Protein AF-A0A9D2JQX6-F1 (afdb_monomer)

Structure (mmCIF, N/CA/C/O backbone):
data_AF-A0A9D2JQX6-F1
#
_entry.id   AF-A0A9D2JQX6-F1
#
loop_
_atom_site.group_PDB
_atom_site.id
_atom_site.type_symbol
_atom_site.label_atom_id
_atom_site.label_alt_id
_atom_site.label_comp_id
_atom_site.label_asym_id
_atom_site.label_entity_id
_atom_site.label_seq_id
_atom_site.pdbx_PDB_ins_code
_atom_site.Cartn_x
_atom_site.Cartn_y
_atom_site.Cartn_z
_atom_site.occupancy
_atom_site.B_iso_or_equiv
_atom_site.auth_seq_id
_atom_site.auth_comp_id
_atom_site.auth_asym_id
_atom_site.auth_atom_id
_atom_site.pdbx_PDB_model_num
ATOM 1 N N . MET A 1 1 ? 2.575 3.275 36.734 1.00 55.69 1 MET A N 1
ATOM 2 C CA . MET A 1 1 ? 1.408 3.570 35.869 1.00 55.69 1 MET A CA 1
ATOM 3 C C . MET A 1 1 ? 1.140 2.364 34.992 1.00 55.69 1 MET A C 1
ATOM 5 O O . MET A 1 1 ? 2.024 1.986 34.228 1.00 55.69 1 MET A O 1
ATOM 9 N N . ASN A 1 2 ? -0.038 1.755 35.124 1.00 72.50 2 ASN A N 1
ATOM 10 C CA . ASN A 1 2 ? -0.451 0.644 34.272 1.00 72.50 2 ASN A CA 1
ATOM 11 C C . ASN A 1 2 ? -0.723 1.177 32.866 1.00 72.50 2 ASN A C 1
ATOM 13 O O . ASN A 1 2 ? -1.636 1.972 32.661 1.00 72.50 2 ASN A O 1
ATOM 17 N N . LYS A 1 3 ? 0.114 0.774 31.908 1.00 81.50 3 LYS A N 1
ATOM 18 C CA . LYS A 1 3 ? -0.042 1.143 30.502 1.00 81.50 3 LYS A CA 1
ATOM 19 C C . LYS A 1 3 ? -0.572 -0.042 29.701 1.00 81.50 3 LYS A C 1
ATOM 21 O O . LYS A 1 3 ? -0.187 -1.186 29.944 1.00 81.50 3 LYS A O 1
ATOM 26 N N . ILE A 1 4 ? -1.409 0.251 28.718 1.00 79.25 4 ILE A N 1
ATOM 27 C CA . ILE A 1 4 ? -1.842 -0.657 27.657 1.00 79.25 4 ILE A CA 1
ATOM 28 C C . ILE A 1 4 ? -1.201 -0.100 26.388 1.00 79.25 4 ILE A C 1
ATOM 30 O O . ILE A 1 4 ? -1.528 1.013 25.999 1.00 79.25 4 ILE A O 1
ATOM 34 N N . ASN A 1 5 ? -0.221 -0.792 25.793 1.00 79.31 5 ASN A N 1
ATOM 35 C CA . ASN A 1 5 ? 0.509 -0.362 24.582 1.00 79.31 5 ASN A CA 1
ATOM 36 C C . ASN A 1 5 ? 0.957 1.119 24.561 1.00 79.31 5 ASN A C 1
ATOM 38 O O . ASN A 1 5 ? 0.857 1.801 23.541 1.00 79.31 5 ASN A O 1
ATOM 42 N N . GLY A 1 6 ? 1.455 1.626 25.692 1.00 81.94 6 GLY A N 1
ATOM 43 C CA . GLY A 1 6 ? 1.995 2.987 25.802 1.00 81.94 6 GLY A CA 1
ATOM 44 C C . GLY A 1 6 ? 0.983 4.085 26.151 1.00 81.94 6 GLY A C 1
ATOM 45 O O . GLY A 1 6 ? 1.416 5.213 26.388 1.00 81.94 6 GLY A O 1
ATOM 46 N N . TYR A 1 7 ? -0.308 3.762 26.236 1.00 88.88 7 TYR A N 1
ATOM 47 C CA . TYR A 1 7 ? -1.364 4.630 26.774 1.00 88.88 7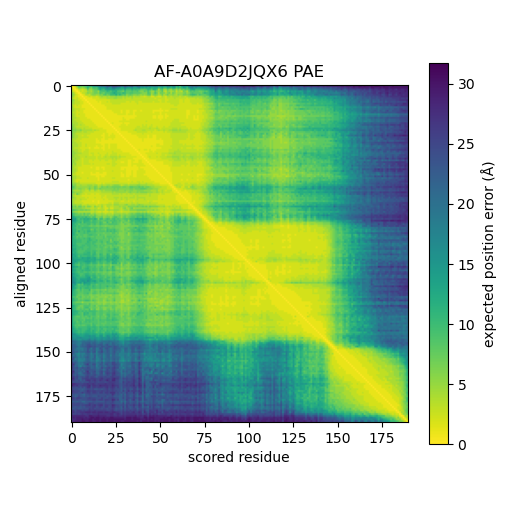 TYR A CA 1
ATOM 48 C C . TYR A 1 7 ? -1.674 4.221 28.213 1.00 88.88 7 TYR A C 1
ATOM 50 O O . TYR A 1 7 ? -1.577 3.034 28.536 1.00 88.88 7 TYR A O 1
ATOM 58 N N . THR A 1 8 ? -2.030 5.163 29.083 1.00 91.12 8 THR A N 1
ATOM 59 C CA . THR A 1 8 ? -2.603 4.811 30.393 1.00 91.12 8 THR A CA 1
ATOM 60 C C . THR A 1 8 ? -4.001 4.213 30.231 1.00 91.12 8 THR A C 1
ATOM 62 O O . THR A 1 8 ? -4.601 4.300 29.159 1.00 91.12 8 THR A O 1
ATOM 65 N N . GLU A 1 9 ? -4.522 3.575 31.277 1.00 89.75 9 GLU A N 1
ATOM 66 C CA . GLU A 1 9 ? -5.886 3.032 31.260 1.00 89.75 9 GLU A CA 1
ATOM 67 C C . GLU A 1 9 ? -6.932 4.147 31.080 1.00 89.75 9 GLU A C 1
ATOM 69 O O . GLU A 1 9 ? -7.900 3.969 30.340 1.00 89.75 9 GLU A O 1
ATOM 74 N N . GLU A 1 10 ? -6.689 5.331 31.648 1.00 90.75 10 GLU A N 1
ATOM 75 C CA . GLU A 1 10 ? -7.534 6.517 31.475 1.00 90.75 10 GLU A CA 1
ATOM 76 C C . GLU A 1 10 ? -7.482 7.044 30.033 1.00 90.75 10 GLU A C 1
ATOM 78 O O . GLU A 1 10 ? -8.526 7.282 29.426 1.00 90.75 10 GLU A O 1
ATOM 83 N N . GLU A 1 11 ? -6.283 7.169 29.444 1.00 92.62 11 GLU A N 1
ATOM 84 C CA . GLU A 1 11 ? -6.131 7.581 28.040 1.00 92.62 11 GLU A CA 1
ATOM 85 C C . GLU A 1 11 ? -6.799 6.572 27.089 1.00 92.62 11 GLU A C 1
ATOM 87 O O . GLU A 1 11 ? -7.458 6.962 26.122 1.00 92.62 11 GLU A O 1
ATOM 92 N N . ALA A 1 12 ? -6.642 5.273 27.361 1.00 93.62 12 ALA A N 1
ATOM 93 C CA . ALA A 1 12 ? -7.252 4.199 26.585 1.00 93.62 12 ALA A CA 1
ATOM 94 C C . ALA A 1 12 ? -8.783 4.274 26.637 1.00 93.62 12 ALA A C 1
ATOM 96 O O . ALA A 1 12 ? -9.439 4.249 25.594 1.00 93.62 12 ALA A O 1
ATOM 97 N N . THR A 1 13 ? -9.341 4.409 27.841 1.00 94.62 13 THR A N 1
ATOM 98 C CA . THR A 1 13 ? -10.788 4.506 28.065 1.00 94.62 13 THR A CA 1
ATOM 99 C C . THR A 1 13 ? -11.359 5.729 27.357 1.00 94.62 13 THR A C 1
ATOM 101 O O . THR A 1 13 ? -12.269 5.587 26.538 1.00 94.62 13 THR A O 1
ATOM 104 N N . GLY A 1 14 ? -10.753 6.903 27.566 1.00 95.25 14 GLY A N 1
ATOM 105 C CA . GLY A 1 14 ? -11.194 8.147 26.938 1.00 95.25 14 GLY A CA 1
ATOM 106 C C . GLY A 1 14 ? -11.147 8.093 25.409 1.00 95.25 14 GLY A C 1
ATOM 107 O O . GLY A 1 14 ? -12.086 8.527 24.743 1.00 95.25 14 GLY A O 1
ATOM 108 N N . LEU A 1 15 ? -10.101 7.497 24.823 1.00 96.19 15 LEU A N 1
ATOM 109 C CA . LEU A 1 15 ? -10.029 7.305 23.372 1.00 96.19 15 LEU A CA 1
ATOM 110 C C . LEU A 1 15 ? -11.146 6.394 22.850 1.00 96.19 15 LEU A C 1
ATOM 112 O O . LEU A 1 15 ? -11.765 6.693 21.826 1.00 96.19 15 LEU A O 1
ATOM 116 N N . ILE A 1 16 ? -11.382 5.262 23.513 1.00 96.38 16 ILE A N 1
ATOM 117 C CA . ILE A 1 16 ? -12.379 4.286 23.070 1.00 96.38 16 ILE A CA 1
ATOM 118 C C . ILE A 1 16 ? -13.794 4.861 23.177 1.00 96.38 16 ILE A C 1
ATOM 120 O O . ILE A 1 16 ? -14.582 4.692 22.244 1.00 96.38 16 ILE A O 1
ATOM 124 N N . GLU A 1 17 ? -14.103 5.592 24.245 1.00 96.50 17 GLU A N 1
ATOM 125 C CA . GLU A 1 17 ? -15.379 6.296 24.404 1.00 96.50 17 GLU A CA 1
ATOM 126 C C . GLU A 1 17 ? -15.572 7.398 23.363 1.00 96.50 17 GLU A C 1
ATOM 128 O O . GLU A 1 17 ? -16.638 7.478 22.742 1.00 96.50 17 GLU A O 1
ATOM 133 N N . TYR A 1 18 ? -14.532 8.1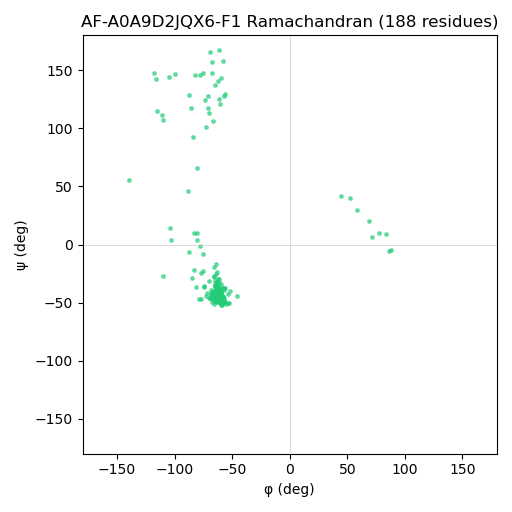94 23.101 1.00 97.12 18 TYR A N 1
ATOM 134 C CA . TYR A 1 18 ? -14.560 9.223 22.064 1.00 97.12 18 TYR A CA 1
ATOM 135 C C . TYR A 1 18 ? -14.850 8.627 20.682 1.00 97.12 18 TYR A C 1
ATOM 137 O O . TYR A 1 18 ? -15.713 9.115 19.944 1.00 97.12 18 TYR A O 1
ATOM 145 N N . ILE A 1 19 ? -14.163 7.534 20.333 1.00 96.94 19 ILE A N 1
ATOM 146 C CA . ILE A 1 19 ? -14.359 6.852 19.051 1.00 96.94 19 ILE A CA 1
ATOM 147 C C . ILE A 1 19 ? -15.751 6.227 18.969 1.00 96.94 19 ILE A C 1
ATOM 149 O O . ILE A 1 19 ? -16.404 6.358 17.934 1.00 96.94 19 ILE A O 1
ATOM 153 N N . TYR A 1 20 ? -16.205 5.556 20.029 1.00 96.88 20 TYR A N 1
ATOM 154 C CA . TYR A 1 20 ? -17.522 4.926 20.072 1.00 96.88 20 TYR A CA 1
ATOM 155 C C . TYR A 1 20 ? -18.638 5.953 19.859 1.00 96.88 20 TYR A C 1
ATOM 157 O O . TYR A 1 20 ? -19.446 5.815 18.939 1.00 96.88 20 TYR A O 1
ATOM 165 N N . SER A 1 21 ? -18.611 7.036 20.635 1.00 96.00 21 SER A N 1
ATOM 166 C CA . SER A 1 21 ? -19.589 8.124 20.555 1.00 96.00 21 SER A CA 1
ATOM 167 C C . SER A 1 21 ? -19.561 8.799 19.184 1.00 96.00 21 SER A C 1
ATOM 169 O O . SER A 1 21 ? -20.599 9.027 18.565 1.00 96.00 21 SER A O 1
ATOM 171 N N . GLY A 1 22 ? -18.362 9.062 18.659 1.00 96.38 22 GLY A N 1
ATOM 172 C CA . GLY A 1 22 ? -18.179 9.651 17.339 1.00 96.38 22 GLY A CA 1
ATO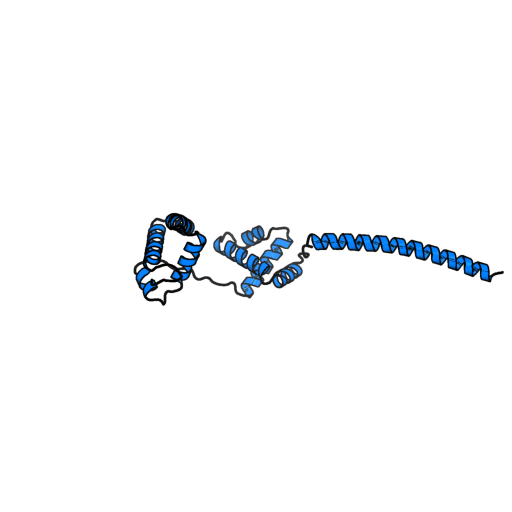M 173 C C . GLY A 1 22 ? -18.699 8.773 16.201 1.00 96.38 22 GLY A C 1
ATOM 174 O O . GLY A 1 22 ? -19.342 9.284 15.284 1.00 96.38 22 GLY A O 1
ATOM 175 N N . LYS A 1 23 ? -18.458 7.458 16.265 1.00 94.88 23 LYS A N 1
ATOM 176 C CA . LYS A 1 23 ? -18.954 6.488 15.278 1.00 94.88 23 LYS A CA 1
ATOM 177 C C . LYS A 1 23 ? -20.483 6.415 15.307 1.00 94.88 23 LYS A C 1
ATOM 179 O O . LYS A 1 23 ? -21.096 6.449 14.243 1.00 94.88 23 LYS A O 1
ATOM 184 N N . ASN A 1 24 ? -21.088 6.401 16.496 1.00 94.38 24 ASN A N 1
ATOM 185 C CA . ASN A 1 24 ? -22.547 6.422 16.659 1.00 94.38 24 ASN A CA 1
ATOM 186 C C . ASN A 1 24 ? -23.176 7.737 16.167 1.00 94.38 24 ASN A C 1
ATOM 188 O O . ASN A 1 24 ? -24.306 7.737 15.693 1.00 94.38 24 ASN A O 1
ATOM 192 N N . ALA A 1 25 ? -22.422 8.840 16.193 1.00 95.88 25 ALA A N 1
ATOM 193 C CA . ALA A 1 25 ? -22.805 10.119 15.592 1.00 95.88 25 ALA A CA 1
ATOM 194 C C . ALA A 1 25 ? -22.519 10.213 14.073 1.00 95.88 25 ALA A C 1
ATOM 196 O O . ALA A 1 25 ? -22.577 11.302 13.503 1.00 95.88 25 ALA A O 1
ATOM 197 N N . GLY A 1 26 ? -22.153 9.111 13.408 1.00 94.25 26 GLY A N 1
ATOM 198 C CA . GLY A 1 26 ? -21.907 9.065 11.961 1.00 94.25 26 GLY A CA 1
ATOM 199 C C . GLY A 1 26 ? -20.561 9.643 11.503 1.00 94.25 26 GLY A C 1
ATOM 200 O O . GLY A 1 26 ? -20.334 9.808 10.303 1.00 94.25 26 GLY A O 1
ATOM 201 N N . LYS A 1 27 ? -19.637 9.952 12.422 1.00 95.94 27 LYS A N 1
ATOM 202 C CA . LYS A 1 27 ? -18.312 10.486 12.071 1.00 95.94 27 LYS A CA 1
ATOM 203 C C . LYS A 1 27 ? -17.384 9.377 11.574 1.00 95.94 27 LYS A C 1
ATOM 205 O O . LYS A 1 27 ? -17.396 8.247 12.062 1.00 95.94 27 LYS A O 1
ATOM 210 N N . THR A 1 28 ? -16.507 9.713 10.628 1.00 94.25 28 THR A N 1
ATOM 211 C CA . THR A 1 28 ? -15.514 8.758 10.113 1.00 94.25 28 THR A CA 1
ATOM 212 C C . THR A 1 28 ? -14.368 8.547 11.106 1.00 94.25 28 THR A C 1
ATOM 214 O O . THR A 1 28 ? -13.926 9.482 11.772 1.00 94.25 28 THR A O 1
ATOM 217 N N . LEU A 1 29 ? -13.796 7.339 11.143 1.00 94.69 29 LEU A N 1
ATOM 218 C CA . LEU A 1 29 ? -12.613 7.049 11.968 1.00 94.69 29 LEU A CA 1
ATOM 219 C C . LEU A 1 29 ? -11.429 7.972 11.643 1.00 94.69 29 LEU A C 1
ATOM 221 O O . LEU A 1 29 ? -10.716 8.402 12.541 1.00 94.69 29 LEU A O 1
ATOM 225 N N . SER A 1 30 ? -11.230 8.314 10.364 1.00 95.12 30 SER A N 1
ATOM 226 C CA . SER A 1 30 ? -10.167 9.240 9.946 1.00 95.12 30 SER A CA 1
ATOM 227 C C . SER A 1 30 ? -10.319 10.615 10.596 1.00 95.12 30 SER A C 1
ATOM 229 O O . SER A 1 30 ? -9.322 11.175 11.049 1.00 95.12 30 SER A O 1
ATOM 231 N N . TYR A 1 31 ? -11.549 11.135 10.655 1.00 96.75 31 TYR A N 1
ATOM 232 C CA . TYR A 1 31 ? -11.854 12.383 11.348 1.00 96.75 31 TYR A CA 1
ATOM 233 C C . TYR A 1 31 ? -11.586 12.247 12.851 1.00 96.75 31 TYR A C 1
ATOM 235 O O . TYR A 1 31 ? -10.831 13.039 13.401 1.00 96.75 31 TYR A O 1
ATOM 243 N N . LEU A 1 32 ? -12.105 11.190 13.486 1.00 97.62 32 LEU A N 1
ATOM 244 C CA . LEU A 1 32 ? -11.978 10.976 14.933 1.00 97.62 32 LEU A CA 1
ATOM 245 C C . LEU A 1 32 ? -10.522 10.820 15.390 1.00 97.62 32 LEU A C 1
ATOM 247 O O . LEU A 1 32 ? -10.128 11.391 16.401 1.00 97.62 32 LEU A O 1
ATOM 251 N N . PHE A 1 33 ? -9.691 10.096 14.635 1.00 97.62 33 PHE A N 1
ATOM 252 C CA . PHE A 1 33 ? -8.263 9.972 14.950 1.00 97.62 33 PHE A CA 1
ATOM 253 C C . PHE A 1 33 ? -7.521 11.304 14.847 1.00 97.62 33 PHE A C 1
ATOM 255 O O . PHE A 1 33 ? -6.523 11.512 15.532 1.00 97.62 33 PHE A O 1
ATOM 262 N N . GLU A 1 34 ? -7.960 12.178 13.946 1.00 97.44 34 GLU A N 1
ATOM 263 C CA . GLU A 1 34 ? -7.339 13.478 13.750 1.00 97.44 34 GLU A CA 1
ATOM 264 C C . GLU A 1 34 ? -7.725 14.463 14.845 1.00 97.44 34 GLU A C 1
ATOM 266 O O . GLU A 1 34 ? -6.844 15.118 15.396 1.00 97.44 34 GLU A O 1
ATOM 271 N N . THR A 1 35 ? -9.014 14.554 15.171 1.00 97.44 35 THR A N 1
ATOM 272 C CA . THR A 1 35 ? -9.514 15.458 16.209 1.00 97.44 35 THR A CA 1
ATOM 273 C C . THR A 1 35 ? -9.013 15.049 17.587 1.00 97.44 35 THR A C 1
ATOM 275 O O . THR A 1 35 ? -8.412 15.876 18.266 1.00 97.44 35 THR A O 1
ATOM 278 N N . TYR A 1 36 ? -9.104 13.762 17.933 1.00 97.19 36 TYR A N 1
ATOM 279 C CA . TYR A 1 36 ? -8.536 13.248 19.181 1.00 97.19 36 TYR A CA 1
ATOM 280 C C . TYR A 1 36 ? -7.021 13.476 19.248 1.00 97.19 36 TYR A C 1
ATOM 282 O O . TYR A 1 36 ? -6.476 13.873 20.274 1.00 97.19 36 TYR A O 1
ATOM 290 N N . GLY A 1 37 ? -6.314 13.251 18.134 1.00 95.94 37 GLY A N 1
ATOM 291 C CA . GLY A 1 37 ? -4.879 13.507 18.059 1.00 95.94 37 GLY A CA 1
ATOM 292 C C . GLY A 1 37 ? -4.524 14.964 18.361 1.00 95.94 37 GLY A C 1
ATOM 293 O O . GLY A 1 37 ? -3.617 15.221 19.149 1.00 95.94 37 GLY A O 1
ATOM 294 N N . LYS A 1 38 ? -5.267 15.917 17.787 1.00 96.25 38 LYS A N 1
ATOM 295 C CA . LYS A 1 38 ? -5.073 17.353 18.036 1.00 96.25 38 LYS A CA 1
ATOM 296 C C . LYS A 1 38 ? -5.345 17.724 19.496 1.00 96.25 38 LYS A C 1
ATOM 298 O O . LYS A 1 38 ? -4.524 18.413 20.088 1.00 96.25 38 LYS A O 1
ATOM 303 N N . GLU A 1 39 ? -6.439 17.236 20.076 1.00 96.00 39 GLU A N 1
ATOM 304 C CA . GLU A 1 39 ? -6.829 17.529 21.467 1.00 96.00 39 GLU A CA 1
ATOM 305 C C . GLU A 1 39 ? -5.824 16.973 22.490 1.00 96.00 39 GLU A C 1
ATOM 307 O O . GLU A 1 39 ? -5.528 17.622 23.490 1.00 96.00 39 GLU A O 1
ATOM 312 N N . HIS A 1 40 ? -5.240 15.804 22.215 1.00 92.94 40 HIS A N 1
ATOM 313 C CA . HIS A 1 40 ? -4.337 15.110 23.138 1.00 92.94 40 HIS A CA 1
ATOM 314 C C . HIS A 1 40 ? -2.846 15.225 22.771 1.00 92.94 40 HIS A C 1
ATOM 316 O O . HIS A 1 40 ? -2.029 14.467 23.295 1.00 92.94 40 HIS A O 1
ATOM 322 N N . ASN A 1 41 ? -2.465 16.143 21.872 1.00 93.56 41 ASN A N 1
ATOM 323 C CA . ASN A 1 41 ? -1.083 16.315 21.393 1.00 93.56 41 ASN A CA 1
ATOM 324 C C . ASN A 1 41 ? -0.440 15.010 20.868 1.00 93.56 41 ASN A C 1
ATOM 326 O O . ASN A 1 41 ? 0.739 14.721 21.089 1.00 93.56 41 ASN A O 1
ATOM 330 N N . ARG A 1 42 ? -1.219 14.193 20.150 1.00 92.69 42 ARG A N 1
ATOM 331 C CA . ARG A 1 42 ? -0.786 12.937 19.520 1.00 92.69 42 ARG A CA 1
ATOM 332 C C . ARG A 1 42 ? -0.903 13.035 18.000 1.00 92.69 42 ARG A C 1
ATOM 334 O O . ARG A 1 42 ? -1.871 13.545 17.445 1.00 92.69 42 ARG A O 1
ATOM 341 N N . ALA A 1 43 ? 0.046 12.440 17.282 1.00 95.38 43 ALA A N 1
ATOM 342 C CA . ALA A 1 43 ? -0.078 12.311 15.832 1.00 95.38 43 ALA A CA 1
ATOM 343 C C . ALA A 1 43 ? -1.266 11.401 15.456 1.00 95.38 43 ALA A C 1
ATOM 345 O O . ALA A 1 43 ? -1.395 10.300 15.995 1.00 95.38 43 ALA A O 1
ATOM 346 N N . LYS A 1 44 ? -2.061 11.793 14.448 1.00 95.88 44 LYS A N 1
ATOM 347 C CA . LYS A 1 44 ? -3.189 11.007 13.893 1.00 95.88 44 LYS A CA 1
ATOM 348 C C . LYS A 1 44 ? -2.836 9.536 13.646 1.00 95.88 44 LYS A C 1
ATOM 350 O O . LYS A 1 44 ? -3.601 8.630 13.970 1.00 95.88 44 LYS A O 1
ATOM 355 N N . GLY A 1 45 ? -1.657 9.290 13.069 1.00 93.75 45 GLY A N 1
ATOM 356 C CA . GLY A 1 45 ? -1.166 7.938 12.797 1.00 93.75 45 GLY A CA 1
ATOM 357 C C . GLY A 1 45 ? -0.907 7.120 14.065 1.00 93.75 45 GLY A C 1
ATOM 358 O O . GLY A 1 45 ? -1.166 5.920 14.064 1.00 93.75 45 GLY A O 1
ATOM 359 N N . SER A 1 46 ? -0.456 7.768 15.142 1.00 94.38 46 SER A N 1
ATOM 360 C CA . SER A 1 46 ? -0.226 7.133 16.443 1.00 94.38 46 SER A CA 1
ATOM 361 C C . SER A 1 46 ? -1.545 6.692 17.076 1.00 94.38 46 SER A C 1
ATOM 363 O O . SER A 1 46 ? -1.699 5.515 17.388 1.00 94.38 46 SER A O 1
ATOM 365 N N . VAL A 1 47 ? -2.540 7.590 17.126 1.00 96.19 47 VAL A N 1
ATOM 366 C CA . VAL A 1 47 ? -3.892 7.291 17.637 1.00 96.19 47 VAL A CA 1
ATOM 367 C C . VAL A 1 47 ? -4.527 6.135 16.863 1.00 96.19 47 VAL A C 1
ATOM 369 O O . VAL A 1 47 ? -5.006 5.170 17.454 1.00 96.19 47 VAL A O 1
ATOM 372 N N . ARG A 1 48 ? -4.462 6.184 15.526 1.00 95.12 48 ARG A N 1
ATOM 373 C CA . ARG A 1 48 ? -4.954 5.110 14.653 1.00 95.12 48 ARG A CA 1
ATOM 374 C C . ARG A 1 48 ? -4.279 3.772 14.959 1.00 95.12 48 ARG A C 1
ATOM 376 O O . ARG A 1 48 ? -4.952 2.750 15.058 1.00 95.12 48 ARG A O 1
ATOM 383 N N . ASN A 1 49 ? -2.947 3.758 15.025 1.00 93.69 49 ASN A N 1
ATOM 384 C CA . ASN A 1 49 ? -2.185 2.530 15.247 1.00 93.69 49 ASN A CA 1
ATOM 385 C C . ASN A 1 49 ? -2.495 1.939 16.623 1.00 93.69 49 ASN A C 1
ATOM 387 O O . ASN A 1 49 ? -2.705 0.732 16.724 1.00 93.69 49 ASN A O 1
ATOM 391 N N . TYR A 1 50 ? -2.578 2.794 17.643 1.00 95.06 50 TYR A N 1
ATOM 392 C CA . TYR A 1 50 ? -2.975 2.401 18.982 1.00 95.06 50 TYR A CA 1
ATOM 393 C C . TYR A 1 50 ? -4.375 1.786 18.993 1.00 95.06 50 TYR A C 1
ATOM 395 O O . TYR A 1 50 ? -4.527 0.662 19.454 1.00 95.06 50 TYR A O 1
ATOM 403 N N . TYR A 1 51 ? -5.371 2.464 18.412 1.00 95.19 51 TYR A N 1
ATOM 404 C CA . TYR A 1 51 ? -6.749 1.976 18.345 1.00 95.19 51 TYR A CA 1
ATOM 405 C C . TYR A 1 51 ? -6.833 0.561 17.761 1.00 95.19 51 TYR A C 1
ATOM 407 O O . TYR A 1 51 ? -7.408 -0.336 18.371 1.00 95.19 51 TYR A O 1
ATOM 415 N N . TYR A 1 52 ? -6.202 0.313 16.610 1.00 93.38 52 TYR A N 1
ATOM 416 C CA . TYR A 1 52 ? -6.238 -1.022 16.010 1.00 93.38 52 TYR A CA 1
ATOM 417 C C . TYR A 1 52 ? -5.423 -2.062 16.786 1.00 93.38 52 TYR A C 1
ATOM 419 O O . TYR A 1 52 ? -5.797 -3.231 16.780 1.00 93.38 52 TYR A O 1
ATOM 427 N N . ALA A 1 53 ? -4.324 -1.677 17.442 1.00 91.06 53 ALA A N 1
ATOM 428 C CA . ALA A 1 53 ? -3.574 -2.582 18.314 1.00 91.06 53 ALA A CA 1
ATOM 429 C C . ALA A 1 53 ? -4.383 -2.953 19.566 1.00 91.06 53 ALA A C 1
ATOM 431 O O . ALA A 1 53 ? -4.446 -4.125 19.928 1.00 91.06 53 ALA A O 1
ATOM 432 N N . PHE A 1 54 ? -5.063 -1.973 20.164 1.00 93.06 54 PHE A N 1
ATOM 433 C CA . PHE A 1 54 ? -5.978 -2.154 21.285 1.00 93.06 54 PHE A CA 1
ATOM 434 C C . PHE A 1 54 ? -7.104 -3.124 20.919 1.00 93.06 54 PHE A C 1
ATOM 436 O O . PHE A 1 54 ? -7.373 -4.073 21.648 1.00 93.06 54 PHE A O 1
ATOM 443 N N . LEU A 1 55 ? -7.702 -2.967 19.732 1.00 92.50 55 LEU A N 1
ATOM 444 C CA . LEU A 1 55 ? -8.768 -3.866 19.294 1.00 92.50 55 LEU A CA 1
ATOM 445 C C . LEU A 1 55 ? -8.319 -5.318 19.053 1.00 92.50 55 LEU A C 1
ATOM 447 O O . LEU A 1 55 ? -9.165 -6.206 19.051 1.00 92.50 55 LEU A O 1
ATOM 451 N N . LYS A 1 56 ? -7.019 -5.574 18.864 1.00 89.12 56 LYS A N 1
ATOM 452 C CA . LYS A 1 56 ? -6.475 -6.931 18.697 1.00 89.12 56 LYS A CA 1
ATOM 453 C C . LYS A 1 56 ? -6.218 -7.648 20.023 1.00 89.12 56 LYS A C 1
ATOM 455 O O . LYS A 1 56 ? -6.184 -8.870 20.038 1.00 89.12 56 LYS A O 1
ATOM 460 N N . GLN A 1 57 ? -6.062 -6.923 21.129 1.00 87.81 57 GLN A N 1
ATOM 461 C CA . GLN A 1 57 ? -5.744 -7.490 22.447 1.00 87.81 57 GLN A CA 1
ATOM 462 C C . GLN A 1 57 ? -7.004 -7.870 23.238 1.00 87.81 57 GLN A C 1
ATOM 464 O O . GLN A 1 57 ? -7.128 -7.563 24.417 1.00 87.81 57 GLN A O 1
ATOM 469 N N . ARG A 1 58 ? -7.956 -8.547 22.588 1.00 83.62 58 ARG A N 1
ATOM 470 C CA . ARG A 1 58 ? -9.230 -8.964 23.205 1.00 83.62 58 ARG A CA 1
ATOM 471 C C . ARG A 1 58 ? -9.077 -9.959 24.352 1.00 83.62 58 ARG A C 1
ATOM 473 O O . ARG A 1 58 ? -10.020 -10.147 25.109 1.00 83.62 58 ARG A O 1
ATOM 480 N N . GLU A 1 59 ? -7.919 -10.594 24.465 1.00 84.62 59 GLU A N 1
ATOM 481 C CA . GLU A 1 59 ? -7.612 -11.547 25.530 1.00 84.62 59 GLU A CA 1
ATOM 482 C C . GLU A 1 59 ? -7.285 -10.852 26.863 1.00 84.62 59 GLU A C 1
ATOM 484 O O . GLU A 1 59 ? -7.525 -11.444 27.912 1.00 84.62 59 GLU A O 1
ATOM 489 N N . ASP A 1 60 ? -6.826 -9.591 26.840 1.00 88.50 60 ASP A N 1
ATOM 490 C CA . ASP A 1 60 ? -6.514 -8.806 28.044 1.00 88.50 60 ASP A CA 1
ATOM 491 C C . ASP A 1 60 ? -7.804 -8.348 28.744 1.00 88.50 60 ASP A C 1
ATOM 493 O O . ASP A 1 60 ? -8.649 -7.668 28.154 1.00 88.50 60 ASP A O 1
ATOM 497 N N . ASP A 1 61 ? -7.954 -8.684 30.026 1.00 90.06 61 ASP A N 1
ATOM 498 C CA . ASP A 1 61 ? -9.160 -8.370 30.797 1.00 90.06 61 ASP A CA 1
ATOM 499 C C . ASP A 1 61 ? -9.417 -6.864 30.934 1.00 90.06 61 ASP A C 1
ATOM 501 O O . ASP A 1 61 ? -10.573 -6.440 30.972 1.00 90.06 61 ASP A O 1
ATOM 505 N N . ARG A 1 62 ? -8.372 -6.026 30.940 1.00 89.75 62 ARG A N 1
ATOM 506 C CA . ARG A 1 62 ? -8.534 -4.560 30.949 1.00 89.75 62 ARG A CA 1
ATOM 507 C C . ARG A 1 62 ? -9.170 -4.082 29.651 1.00 89.75 62 ARG A C 1
ATOM 509 O O . ARG A 1 62 ? -10.075 -3.253 29.663 1.00 89.75 62 ARG A O 1
ATOM 516 N N . VAL A 1 63 ? -8.718 -4.641 28.530 1.00 90.12 63 VAL A N 1
ATOM 517 C CA . VAL A 1 63 ? -9.254 -4.336 27.201 1.00 90.12 63 VAL A CA 1
ATOM 518 C C . VAL A 1 63 ? -10.711 -4.792 27.108 1.00 90.12 63 VAL A C 1
ATOM 520 O O . VAL A 1 63 ? -11.546 -4.017 26.645 1.00 90.12 63 VAL A O 1
ATOM 523 N N . LYS A 1 64 ? -11.042 -5.994 27.608 1.00 91.75 64 LYS A N 1
ATOM 524 C CA . LYS A 1 64 ? -12.432 -6.485 27.678 1.00 91.75 64 LYS A CA 1
ATOM 525 C C . LYS A 1 64 ? -13.335 -5.527 28.453 1.00 91.75 64 LYS A C 1
ATOM 527 O O . LYS A 1 64 ? -14.367 -5.141 2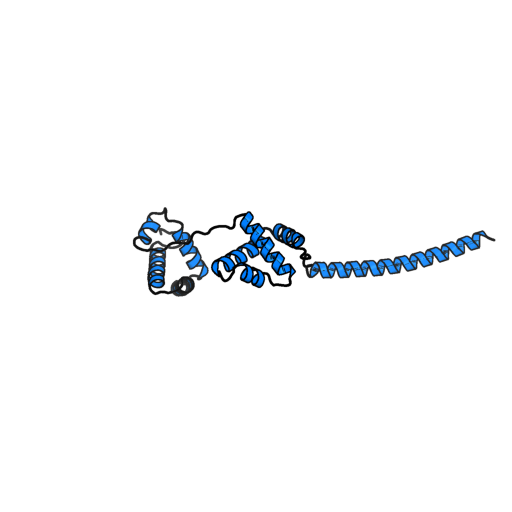7.916 1.00 91.75 64 LYS A O 1
ATOM 532 N N . ARG A 1 65 ? -12.921 -5.091 29.651 1.00 92.50 65 ARG A N 1
ATOM 533 C CA . ARG A 1 65 ? -13.688 -4.132 30.470 1.00 92.50 65 ARG A CA 1
ATOM 534 C C . ARG A 1 65 ? -13.930 -2.810 29.745 1.00 92.50 65 ARG A C 1
ATOM 536 O O . ARG A 1 65 ? -15.051 -2.325 29.699 1.00 92.50 65 ARG A O 1
ATOM 543 N N . ILE A 1 66 ? -12.901 -2.237 29.119 1.00 92.38 66 ILE A N 1
ATOM 544 C CA . ILE A 1 66 ? -13.036 -0.961 28.392 1.00 92.38 66 ILE A CA 1
ATOM 545 C C . ILE A 1 66 ? -13.991 -1.088 27.192 1.00 92.38 66 ILE A C 1
ATOM 547 O O . ILE A 1 66 ? -14.686 -0.130 26.842 1.00 92.38 66 ILE A O 1
ATOM 551 N N . LEU A 1 67 ? -14.033 -2.253 26.547 1.00 93.00 67 LEU A N 1
ATOM 552 C CA . LEU A 1 67 ? -14.886 -2.521 25.385 1.00 93.00 67 LEU A CA 1
ATOM 553 C C . LEU A 1 67 ? -16.283 -3.020 25.742 1.00 93.00 67 LEU A C 1
ATOM 555 O O . LEU A 1 67 ? -17.112 -3.161 24.844 1.00 93.00 67 LEU A O 1
ATOM 559 N N . GLU A 1 68 ? -16.550 -3.293 27.014 1.00 92.44 68 GLU A N 1
ATOM 560 C CA . GLU A 1 68 ? -17.844 -3.778 27.467 1.00 92.44 68 GLU A CA 1
ATOM 561 C C . GLU A 1 68 ? -18.956 -2.805 27.042 1.00 92.44 68 GLU A C 1
ATOM 563 O O . GLU A 1 68 ? -18.838 -1.582 27.181 1.00 92.44 68 GLU A O 1
ATOM 568 N N . GLY A 1 69 ? -20.004 -3.351 26.418 1.00 89.88 69 GLY A N 1
ATOM 569 C CA . GLY A 1 69 ? -21.115 -2.577 25.856 1.00 89.88 69 GLY A CA 1
ATOM 570 C C . GLY A 1 69 ? -20.794 -1.760 24.593 1.00 89.88 69 GLY A C 1
ATOM 571 O O . GLY A 1 69 ? -21.650 -0.999 24.146 1.00 89.88 69 GLY A O 1
ATOM 572 N N . LYS A 1 70 ? -19.596 -1.890 23.999 1.00 91.25 70 LYS A N 1
ATOM 573 C CA . LYS A 1 70 ? -19.175 -1.130 22.806 1.00 91.25 70 LYS A CA 1
ATOM 574 C C . LYS A 1 70 ? -18.945 -2.053 21.607 1.00 91.25 70 LYS A C 1
ATOM 576 O O . LYS A 1 70 ? -17.981 -2.817 21.572 1.00 91.25 70 LYS A O 1
ATOM 581 N N . ASP A 1 71 ? -19.761 -1.911 20.562 1.00 87.94 71 ASP A N 1
ATOM 582 C CA . ASP A 1 71 ? -19.600 -2.661 19.303 1.00 87.94 71 ASP A CA 1
ATOM 583 C C . ASP A 1 71 ? -18.528 -2.039 18.377 1.00 87.94 71 ASP A C 1
ATOM 585 O O . ASP A 1 71 ? -18.771 -1.459 17.306 1.00 87.94 71 ASP A O 1
ATOM 589 N N . LEU A 1 72 ? -17.283 -2.085 18.851 1.00 90.06 72 LEU A N 1
ATOM 590 C CA . LEU A 1 72 ? -16.107 -1.631 18.118 1.00 90.06 72 LEU A CA 1
ATOM 591 C C . LEU A 1 72 ? -15.255 -2.823 17.732 1.00 90.06 72 LEU A C 1
ATOM 593 O O . LEU A 1 72 ? -14.544 -3.347 18.575 1.00 90.06 72 LEU A O 1
ATOM 597 N N . THR A 1 73 ? -15.234 -3.202 16.460 1.00 84.56 73 THR A N 1
ATOM 598 C CA . THR A 1 73 ? -14.398 -4.294 15.948 1.00 84.56 73 THR A CA 1
ATOM 599 C C . THR A 1 73 ? -13.401 -3.787 14.911 1.00 84.56 73 THR A C 1
ATOM 601 O O . THR A 1 73 ? -13.650 -2.824 14.181 1.00 84.56 73 THR A O 1
ATOM 604 N N . ALA A 1 74 ? -12.228 -4.419 14.866 1.00 83.12 74 ALA A N 1
ATOM 605 C CA . ALA A 1 74 ? -11.304 -4.244 13.758 1.00 83.12 74 ALA A CA 1
ATOM 606 C C . ALA A 1 74 ? -11.685 -5.272 12.693 1.00 83.12 74 ALA A C 1
ATOM 608 O O . ALA A 1 74 ? -11.814 -6.451 13.007 1.00 83.12 74 ALA A O 1
ATOM 609 N N . GLY A 1 75 ? -11.870 -4.832 11.448 1.00 77.25 75 GLY A N 1
ATOM 610 C CA . GLY A 1 75 ? -12.118 -5.764 10.351 1.00 77.25 75 GLY A CA 1
ATOM 611 C C . GLY A 1 75 ? -10.956 -6.744 10.193 1.00 77.25 75 GLY A C 1
ATOM 612 O O . GLY A 1 75 ? -9.791 -6.366 10.364 1.00 77.25 75 GLY A O 1
ATOM 613 N N . GLU A 1 76 ? -11.266 -7.992 9.848 1.00 79.44 76 GLU A N 1
ATOM 614 C CA . GLU A 1 76 ? -10.244 -8.995 9.570 1.00 79.44 76 GLU A CA 1
ATOM 615 C C . GLU A 1 76 ? -9.377 -8.567 8.383 1.00 79.44 76 GLU A C 1
ATOM 617 O O . GLU A 1 76 ? -9.854 -8.263 7.284 1.00 79.44 76 GLU A O 1
ATOM 622 N N . ILE A 1 77 ? -8.064 -8.538 8.605 1.00 79.25 77 ILE A N 1
ATOM 623 C CA . ILE A 1 77 ? -7.104 -8.277 7.539 1.00 79.25 77 ILE A CA 1
ATOM 624 C C . ILE A 1 77 ? -6.839 -9.606 6.839 1.00 79.25 77 ILE A C 1
ATOM 626 O O . ILE A 1 77 ? -5.938 -10.344 7.227 1.00 79.25 77 ILE A O 1
ATOM 630 N N . ARG A 1 78 ? -7.598 -9.893 5.780 1.00 87.88 78 ARG A N 1
ATOM 631 C CA . ARG A 1 78 ? -7.294 -11.020 4.893 1.00 87.88 78 ARG A CA 1
ATOM 632 C C . ARG A 1 78 ? -6.038 -10.696 4.066 1.00 87.88 78 ARG A C 1
ATOM 634 O O . ARG A 1 78 ? -6.057 -9.716 3.307 1.00 87.88 78 ARG A O 1
ATOM 641 N N . PRO A 1 79 ? -4.935 -11.451 4.190 1.00 89.62 79 PRO A N 1
ATOM 642 C CA . PRO A 1 79 ? -3.800 -11.300 3.288 1.00 89.62 79 PRO A CA 1
ATOM 643 C C . PRO A 1 79 ? -4.184 -11.755 1.873 1.00 89.62 79 PRO A C 1
ATOM 645 O O . PRO A 1 79 ? -5.123 -12.524 1.700 1.00 89.62 79 PRO A O 1
ATOM 648 N N . PHE A 1 80 ? -3.465 -11.261 0.863 1.00 93.12 80 PHE A N 1
ATOM 649 C CA . PHE A 1 80 ? -3.515 -11.884 -0.462 1.00 93.12 80 PHE A CA 1
ATOM 650 C C . PHE A 1 80 ? -2.786 -13.220 -0.382 1.00 93.12 80 PHE A C 1
ATOM 652 O O . PHE A 1 80 ? -1.626 -13.233 0.045 1.00 93.12 80 PHE A O 1
ATOM 659 N N . THR A 1 81 ? -3.448 -14.282 -0.825 1.00 95.50 81 THR A N 1
ATOM 660 C CA . THR A 1 81 ? -2.826 -15.577 -1.131 1.00 95.50 81 THR A CA 1
ATOM 661 C C . THR A 1 81 ? -1.800 -15.428 -2.257 1.00 95.50 81 THR A C 1
ATOM 663 O O . THR A 1 81 ? -1.716 -14.375 -2.907 1.00 95.50 81 THR A O 1
ATOM 666 N N . GLU A 1 82 ? -0.977 -16.451 -2.477 1.00 94.12 82 GLU A N 1
ATOM 667 C CA . GLU A 1 82 ? -0.000 -16.423 -3.567 1.00 94.12 82 GLU A CA 1
ATOM 668 C C . GLU A 1 82 ? -0.705 -16.401 -4.925 1.00 94.12 82 GLU A C 1
ATOM 670 O O . GLU A 1 82 ? -0.366 -15.577 -5.773 1.00 94.12 82 GLU A O 1
ATOM 675 N N . GLU A 1 83 ? -1.783 -17.164 -5.065 1.00 94.69 83 GLU A N 1
ATOM 676 C CA . GLU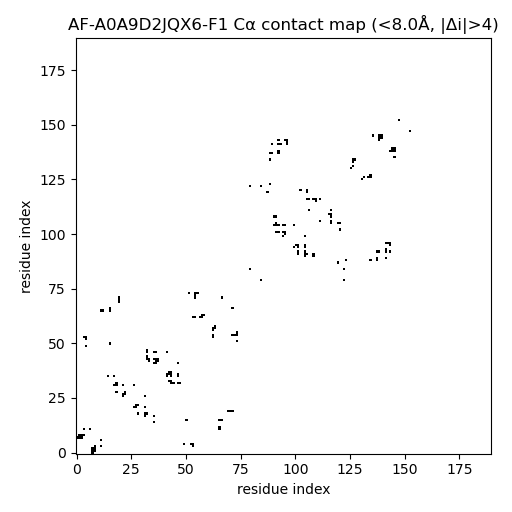 A 1 83 ? -2.609 -17.240 -6.266 1.00 94.69 83 GLU A CA 1
ATOM 677 C C . GLU A 1 83 ? -3.281 -15.890 -6.560 1.00 94.69 83 GLU A C 1
ATOM 679 O O . GLU A 1 83 ? -3.162 -15.357 -7.665 1.00 94.69 83 GLU A O 1
ATOM 684 N N . GLU A 1 84 ? -3.909 -15.263 -5.554 1.00 95.06 84 GLU A N 1
ATOM 685 C CA . GLU A 1 84 ? -4.491 -13.919 -5.701 1.00 95.06 84 GLU A CA 1
ATOM 686 C C . GLU A 1 84 ? -3.410 -12.876 -6.041 1.00 95.06 84 GLU A C 1
ATOM 688 O O . GLU A 1 84 ? -3.675 -11.892 -6.736 1.00 95.06 84 GLU A O 1
ATOM 693 N N . THR A 1 85 ? -2.184 -13.063 -5.540 1.00 95.75 85 THR A N 1
ATOM 694 C CA . THR A 1 85 ? -1.056 -12.168 -5.822 1.00 95.75 85 THR A CA 1
ATOM 695 C C . THR A 1 85 ? -0.608 -12.278 -7.276 1.00 95.75 85 THR A C 1
ATOM 697 O O . THR A 1 85 ? -0.396 -11.250 -7.927 1.00 95.75 85 THR A O 1
ATOM 700 N N . GLU A 1 86 ? -0.462 -13.499 -7.786 1.00 93.94 86 GLU A N 1
ATOM 701 C CA . GLU A 1 86 ? -0.078 -13.770 -9.173 1.00 93.94 86 GLU A CA 1
ATOM 702 C C . GLU A 1 86 ? -1.148 -13.298 -10.145 1.00 93.94 86 GLU A C 1
ATOM 704 O O . GLU A 1 86 ? -0.844 -12.589 -11.108 1.00 93.94 86 GLU A O 1
ATOM 709 N N . GLU A 1 87 ? -2.414 -13.592 -9.853 1.00 94.50 87 GLU A N 1
ATOM 710 C CA . GLU A 1 87 ? -3.527 -13.141 -10.674 1.00 94.50 87 GLU A CA 1
ATOM 711 C C . GLU A 1 87 ? -3.607 -11.609 -10.716 1.00 94.50 87 GLU A C 1
ATOM 713 O O . GLU A 1 87 ? -3.764 -11.024 -11.795 1.00 94.50 87 GLU A O 1
ATOM 718 N N . MET A 1 88 ? -3.448 -10.944 -9.564 1.00 95.50 88 MET A N 1
ATOM 719 C CA . MET A 1 88 ? -3.402 -9.484 -9.492 1.00 95.50 88 MET A CA 1
ATOM 720 C C . MET A 1 88 ? -2.258 -8.929 -10.348 1.00 95.50 88 MET A C 1
ATOM 722 O O . MET A 1 88 ? -2.493 -8.021 -11.147 1.00 95.50 88 MET A O 1
ATOM 726 N N . LEU A 1 89 ? -1.035 -9.455 -10.205 1.00 95.44 89 LEU A N 1
ATOM 727 C CA . LEU A 1 89 ? 0.120 -9.004 -10.988 1.00 95.44 89 LEU A CA 1
ATOM 728 C C . LEU A 1 89 ? -0.118 -9.181 -12.486 1.00 95.44 89 LEU A C 1
ATOM 730 O O . LEU A 1 89 ? 0.039 -8.219 -13.237 1.00 95.44 89 LEU A O 1
ATOM 734 N N . ARG A 1 90 ? -0.561 -10.368 -12.907 1.00 94.38 90 ARG A N 1
ATOM 735 C CA . ARG A 1 90 ? -0.838 -10.678 -14.311 1.00 94.38 90 ARG A CA 1
ATOM 736 C C . ARG A 1 90 ? -1.854 -9.707 -14.904 1.00 94.38 90 ARG A C 1
ATOM 738 O O . ARG A 1 90 ? -1.589 -9.122 -15.952 1.00 94.38 90 ARG A O 1
ATOM 745 N N . LYS A 1 91 ? -2.989 -9.482 -14.231 1.00 94.88 91 LYS A N 1
ATOM 746 C CA . LYS A 1 91 ? -4.028 -8.545 -14.700 1.00 94.88 91 LYS A CA 1
ATOM 747 C C . LYS A 1 91 ? -3.500 -7.111 -14.782 1.00 94.88 91 LYS A C 1
ATOM 749 O O . LYS A 1 91 ? -3.688 -6.447 -15.798 1.00 94.88 91 LYS A O 1
ATOM 754 N N . VAL A 1 92 ? -2.809 -6.643 -13.739 1.00 95.31 92 VAL A N 1
ATOM 755 C CA . VAL A 1 92 ? -2.268 -5.274 -13.681 1.00 95.31 92 VAL A CA 1
ATOM 756 C C . VAL A 1 92 ? -1.243 -5.034 -14.785 1.00 95.31 92 VAL A C 1
ATOM 758 O O . VAL A 1 92 ? -1.280 -3.991 -15.437 1.00 95.31 92 VAL A O 1
ATOM 761 N N . LEU A 1 93 ? -0.339 -5.985 -15.007 1.00 94.19 93 LEU A N 1
ATOM 762 C CA . LEU A 1 93 ? 0.720 -5.860 -16.001 1.00 94.19 93 LEU A CA 1
ATOM 763 C C . LEU A 1 93 ? 0.175 -6.028 -17.426 1.00 94.19 93 LEU A C 1
ATOM 765 O O . LEU A 1 93 ? 0.553 -5.261 -18.302 1.00 94.19 93 LEU A O 1
ATOM 769 N N . THR A 1 94 ? -0.816 -6.895 -17.645 1.00 92.81 94 THR A N 1
ATOM 770 C CA . THR A 1 94 ? -1.527 -6.983 -18.938 1.00 92.81 94 THR A CA 1
ATOM 771 C C . THR A 1 94 ? -2.198 -5.659 -19.321 1.00 92.81 94 THR A C 1
ATOM 773 O O . THR A 1 94 ? -2.228 -5.276 -20.484 1.00 92.81 94 THR A O 1
ATOM 776 N N . GLU A 1 95 ? -2.749 -4.925 -18.357 1.00 92.25 95 GLU A N 1
ATOM 777 C CA . GLU A 1 95 ? -3.301 -3.593 -18.622 1.00 92.25 95 GLU A CA 1
ATOM 778 C C . GLU A 1 95 ? -2.185 -2.549 -18.813 1.00 92.25 95 GLU A C 1
ATOM 780 O O . GLU A 1 95 ? -2.303 -1.668 -19.668 1.00 92.25 95 GLU A O 1
ATOM 785 N N . LYS A 1 96 ? -1.073 -2.658 -18.069 1.00 89.62 96 LYS A N 1
ATOM 786 C CA . LYS A 1 96 ? 0.097 -1.780 -18.244 1.00 89.62 96 LYS A CA 1
ATOM 787 C C . LYS A 1 96 ? 0.739 -1.945 -19.625 1.00 89.62 96 LYS A C 1
ATOM 789 O O . LYS A 1 96 ? 1.139 -0.935 -20.200 1.00 89.62 96 LYS A O 1
ATOM 794 N N . SER A 1 97 ? 0.802 -3.157 -20.184 1.00 88.94 97 SER A N 1
ATOM 795 C CA . SER A 1 97 ? 1.359 -3.391 -21.528 1.00 88.94 97 SER A CA 1
ATOM 796 C C . SER A 1 97 ? 0.559 -2.687 -22.632 1.00 88.94 97 SER A C 1
ATOM 798 O O . SER A 1 97 ? 1.121 -2.309 -23.653 1.00 88.94 97 SER A O 1
ATOM 800 N N . LYS A 1 98 ? -0.722 -2.382 -22.384 1.00 89.25 98 LYS A N 1
ATOM 801 C CA . LYS A 1 98 ? -1.578 -1.548 -23.249 1.00 89.25 98 LYS A CA 1
ATOM 802 C C . LYS A 1 98 ? -1.354 -0.035 -23.066 1.00 89.25 98 LYS A C 1
ATOM 804 O O . LYS A 1 98 ? -2.164 0.767 -23.523 1.00 89.25 98 LYS A O 1
ATOM 809 N N . GLY A 1 99 ? -0.313 0.376 -22.339 1.00 86.62 99 GLY A N 1
ATOM 810 C CA . GLY A 1 99 ? 0.015 1.782 -22.075 1.00 86.62 99 GLY A CA 1
ATOM 811 C C . GLY A 1 99 ? -0.744 2.417 -20.903 1.00 86.62 99 GLY A C 1
ATOM 812 O O . GLY A 1 99 ? -0.667 3.630 -20.703 1.00 86.62 99 GLY A O 1
ATOM 813 N N . MET A 1 100 ? -1.483 1.640 -20.101 1.00 89.81 100 MET A N 1
ATOM 814 C CA . MET A 1 100 ? -2.180 2.183 -18.931 1.00 89.81 100 MET A CA 1
ATOM 815 C C . MET A 1 100 ? -1.256 2.323 -17.720 1.00 89.81 100 MET A C 1
ATOM 817 O O . MET A 1 100 ? -0.379 1.503 -17.461 1.00 89.81 100 MET A O 1
ATOM 821 N N . SER A 1 101 ? -1.493 3.355 -16.905 1.00 90.88 101 SER A N 1
ATOM 822 C CA . SER A 1 101 ? -0.819 3.454 -15.611 1.00 90.88 101 SER A CA 1
ATOM 823 C C . SER A 1 101 ? -1.303 2.348 -14.672 1.00 90.88 101 SER A C 1
ATOM 825 O O . SER A 1 101 ? -2.480 1.986 -14.675 1.00 90.88 101 SER A O 1
ATOM 827 N N . VAL A 1 102 ? -0.419 1.863 -13.794 1.00 93.19 102 VAL A N 1
ATOM 828 C CA . VAL A 1 102 ? -0.754 0.840 -12.783 1.00 93.19 102 VAL A CA 1
ATOM 829 C C . VAL A 1 102 ? -1.985 1.231 -11.961 1.00 93.19 102 VAL A C 1
ATOM 831 O O . VAL A 1 102 ? -2.844 0.401 -11.683 1.00 93.19 102 VAL A O 1
ATOM 834 N N . ARG A 1 103 ? -2.113 2.513 -11.591 1.00 92.56 103 ARG A N 1
ATOM 835 C CA . ARG A 1 103 ? -3.277 3.000 -10.839 1.00 92.56 103 ARG A CA 1
ATOM 836 C C . ARG A 1 103 ? -4.574 2.852 -11.640 1.00 92.56 103 ARG A C 1
ATOM 838 O O . ARG A 1 103 ? -5.582 2.451 -11.064 1.00 92.56 103 ARG A O 1
ATOM 845 N N . LYS A 1 104 ? -4.551 3.172 -12.940 1.00 93.38 104 LYS A N 1
ATOM 846 C CA . LYS A 1 104 ? -5.711 3.018 -13.829 1.00 93.38 104 LYS A CA 1
ATOM 847 C C . LYS A 1 104 ? -6.047 1.540 -14.038 1.00 93.38 104 LYS A C 1
ATOM 849 O O . LYS A 1 104 ? -7.205 1.178 -13.884 1.00 93.38 104 LYS A O 1
ATOM 854 N N . ALA A 1 105 ? -5.041 0.694 -14.264 1.00 95.19 105 ALA A N 1
ATOM 855 C CA . ALA A 1 105 ? -5.205 -0.756 -14.357 1.00 95.19 105 ALA A CA 1
ATOM 856 C C . ALA A 1 105 ? -5.893 -1.335 -13.110 1.00 95.19 105 ALA A C 1
ATOM 858 O O . ALA A 1 105 ? -6.912 -2.008 -13.220 1.00 95.19 105 ALA A O 1
ATOM 859 N N . ILE A 1 106 ? -5.391 -1.010 -11.913 1.00 96.19 106 ILE A N 1
ATOM 860 C CA . ILE A 1 106 ? -5.979 -1.489 -10.654 1.00 96.19 106 ILE A CA 1
ATOM 861 C C . ILE A 1 106 ? -7.422 -0.998 -10.488 1.00 96.19 106 ILE A C 1
ATOM 863 O O . ILE A 1 106 ? -8.264 -1.774 -10.050 1.00 96.19 106 ILE A O 1
ATOM 867 N N . ARG A 1 107 ? -7.727 0.252 -10.864 1.00 94.44 107 ARG A N 1
ATOM 868 C CA . ARG A 1 107 ? -9.102 0.781 -10.836 1.00 94.44 107 ARG A CA 1
ATOM 869 C C . ARG A 1 107 ? -10.040 0.008 -11.770 1.00 94.44 107 ARG A C 1
ATOM 871 O O . ARG A 1 107 ? -11.176 -0.252 -11.388 1.00 94.44 107 ARG A O 1
ATOM 878 N N . ASN A 1 108 ? -9.581 -0.344 -12.972 1.00 93.44 108 ASN A N 1
ATOM 879 C CA . ASN A 1 108 ? -10.370 -1.133 -13.920 1.00 93.44 108 ASN A CA 1
ATOM 880 C C . ASN A 1 108 ? -10.635 -2.539 -13.362 1.00 93.44 108 ASN A C 1
ATOM 882 O O . ASN A 1 108 ? -11.771 -3.003 -13.356 1.00 93.44 108 ASN A O 1
ATOM 886 N N . ILE A 1 109 ? -9.590 -3.191 -12.843 1.00 93.88 109 ILE A N 1
ATOM 887 C CA . ILE A 1 109 ? -9.656 -4.557 -12.302 1.00 93.88 109 ILE A CA 1
ATOM 888 C C . ILE A 1 109 ? -10.545 -4.627 -11.059 1.00 93.88 109 ILE A C 1
ATOM 890 O O . ILE A 1 109 ? -11.223 -5.629 -10.850 1.00 93.88 109 ILE A O 1
ATOM 894 N N . SER A 1 110 ? -10.554 -3.579 -10.231 1.00 93.81 110 SER A N 1
ATOM 895 C CA . SER A 1 110 ? -11.361 -3.551 -9.013 1.00 93.81 110 SER A CA 1
ATOM 896 C C . SER A 1 110 ? -12.852 -3.322 -9.267 1.00 93.81 110 SER A C 1
ATOM 898 O O . SER A 1 110 ? -13.622 -3.408 -8.319 1.00 93.81 110 SER A O 1
ATOM 900 N N . GLY A 1 111 ? -13.280 -3.002 -10.496 1.00 91.50 111 GLY A N 1
ATOM 901 C CA . GLY A 1 111 ? -14.704 -2.928 -10.854 1.00 91.50 111 GLY A CA 1
ATOM 902 C C . GLY A 1 111 ? -15.525 -1.933 -10.024 1.00 91.50 111 GLY A C 1
ATOM 903 O O . GLY A 1 111 ? -16.704 -2.161 -9.786 1.00 91.50 111 GLY A O 1
ATOM 904 N N . GLY A 1 112 ? -14.901 -0.858 -9.533 1.00 89.81 112 GLY A N 1
ATOM 905 C CA . GLY A 1 112 ? -15.543 0.109 -8.632 1.00 89.81 112 GLY A CA 1
ATOM 906 C C . GLY A 1 112 ? -15.488 -0.240 -7.137 1.00 89.81 112 GLY A C 1
ATOM 907 O O . GLY A 1 112 ? -15.841 0.606 -6.320 1.00 89.81 112 GLY A O 1
ATOM 908 N N . ASP A 1 113 ? -14.975 -1.412 -6.742 1.00 93.44 113 ASP A N 1
ATOM 909 C CA . ASP A 1 113 ? -14.717 -1.727 -5.331 1.00 93.44 113 ASP A CA 1
ATOM 910 C C . ASP A 1 113 ? -13.495 -0.944 -4.823 1.00 93.44 113 ASP A C 1
ATOM 912 O O . ASP A 1 113 ? -12.333 -1.297 -5.062 1.00 93.44 113 ASP A O 1
ATOM 916 N N . GLU A 1 114 ? -13.757 0.139 -4.092 1.00 90.31 114 GLU A N 1
ATOM 917 C CA . GLU A 1 114 ? -12.724 1.006 -3.523 1.00 90.31 114 GLU A CA 1
ATOM 918 C C . GLU A 1 114 ? -11.826 0.293 -2.502 1.00 90.31 114 GLU A C 1
ATOM 920 O O . GLU A 1 114 ? -10.620 0.567 -2.432 1.00 90.31 114 GLU A O 1
ATOM 925 N N . LYS A 1 115 ? -12.380 -0.641 -1.716 1.00 90.12 115 LYS A N 1
ATOM 926 C CA . LYS A 1 115 ? -11.614 -1.389 -0.709 1.00 90.12 115 LYS A CA 1
ATOM 927 C C . LYS A 1 115 ? -10.652 -2.344 -1.400 1.00 90.12 115 LYS A C 1
ATOM 929 O O . LYS A 1 115 ? -9.472 -2.387 -1.035 1.00 90.12 115 LYS A O 1
ATOM 934 N N . LEU A 1 116 ? -11.123 -3.072 -2.410 1.00 93.12 116 LEU A N 1
ATOM 935 C CA . LEU A 1 116 ? -10.286 -3.954 -3.217 1.00 93.12 116 LEU A CA 1
ATOM 936 C C . LEU A 1 116 ? -9.215 -3.162 -3.970 1.00 93.12 116 LE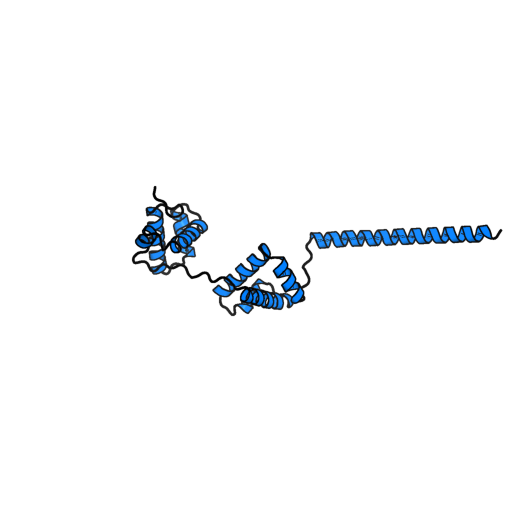U A C 1
ATOM 938 O O . LEU A 1 116 ? -8.040 -3.532 -3.915 1.00 93.12 116 LEU A O 1
ATOM 942 N N . MET A 1 117 ? -9.587 -2.033 -4.580 1.00 95.25 117 MET A N 1
ATOM 943 C CA . MET A 1 117 ? -8.660 -1.135 -5.271 1.00 95.25 117 MET A CA 1
ATOM 944 C C . MET A 1 117 ? -7.503 -0.718 -4.352 1.00 95.25 117 MET A C 1
ATOM 946 O O . MET A 1 117 ? -6.330 -0.834 -4.718 1.00 95.25 117 MET A O 1
ATOM 950 N N . LEU A 1 118 ? -7.813 -0.256 -3.137 1.00 93.00 118 LEU A N 1
ATOM 951 C CA . LEU A 1 118 ? -6.805 0.176 -2.169 1.00 93.00 118 LEU A CA 1
ATOM 952 C C . LEU A 1 118 ? -5.927 -0.993 -1.700 1.00 93.00 118 LEU A C 1
ATOM 954 O O . LEU A 1 118 ? -4.710 -0.840 -1.549 1.00 93.00 118 LEU A O 1
ATOM 958 N N . ARG A 1 119 ? -6.523 -2.169 -1.482 1.00 94.06 119 ARG A N 1
ATOM 959 C CA . ARG A 1 119 ? -5.800 -3.392 -1.111 1.00 94.06 119 ARG A CA 1
ATOM 960 C C . ARG A 1 119 ? -4.827 -3.823 -2.212 1.00 94.06 119 ARG A C 1
ATOM 962 O O . ARG A 1 119 ? -3.658 -4.056 -1.904 1.00 94.06 119 ARG A O 1
ATOM 969 N N . MET A 1 120 ? -5.254 -3.827 -3.475 1.00 96.12 120 MET A N 1
ATOM 970 C CA . MET A 1 120 ? -4.403 -4.126 -4.633 1.00 96.12 120 MET A CA 1
ATOM 971 C C . MET A 1 120 ? -3.267 -3.108 -4.794 1.00 96.12 120 MET A C 1
ATOM 973 O O . MET A 1 120 ? -2.114 -3.499 -4.969 1.00 96.12 120 MET A O 1
ATOM 977 N N . GLN A 1 121 ? -3.543 -1.805 -4.651 1.00 95.06 121 GLN A N 1
ATOM 978 C CA . GLN A 1 121 ? -2.496 -0.770 -4.693 1.00 95.06 121 GLN A CA 1
ATOM 979 C C . GLN A 1 121 ? -1.446 -0.979 -3.596 1.00 95.06 121 GLN A C 1
ATOM 981 O O . GLN A 1 121 ? -0.241 -0.900 -3.853 1.00 95.06 121 GLN A O 1
ATOM 986 N N . ASN A 1 122 ? -1.889 -1.276 -2.371 1.00 95.00 122 ASN A N 1
ATOM 987 C CA . ASN A 1 122 ? -0.989 -1.558 -1.259 1.00 95.00 122 ASN A CA 1
ATOM 988 C C . ASN A 1 122 ? -0.160 -2.824 -1.497 1.00 95.00 122 ASN A C 1
ATOM 990 O O . ASN A 1 122 ? 1.047 -2.799 -1.243 1.00 95.00 122 ASN A O 1
ATOM 994 N N . LYS A 1 123 ? -0.778 -3.895 -2.011 1.00 95.94 123 LYS A N 1
ATOM 995 C CA . LYS A 1 123 ? -0.088 -5.145 -2.345 1.00 95.94 123 LYS A CA 1
ATOM 996 C C . LYS A 1 123 ? 0.951 -4.923 -3.443 1.00 95.94 123 LYS A C 1
ATOM 998 O O . LYS A 1 123 ? 2.105 -5.284 -3.241 1.00 95.94 123 LYS A O 1
ATOM 1003 N N . TYR A 1 124 ? 0.599 -4.244 -4.536 1.00 95.88 124 TYR A N 1
ATOM 1004 C CA . TYR A 1 124 ? 1.532 -3.932 -5.625 1.00 95.88 124 TYR A CA 1
ATOM 1005 C C . TYR A 1 124 ? 2.728 -3.096 -5.145 1.00 95.88 124 TYR A C 1
ATOM 1007 O O . TYR A 1 124 ? 3.880 -3.431 -5.415 1.00 95.88 124 TYR A O 1
ATOM 1015 N N . ARG A 1 125 ? 2.483 -2.047 -4.347 1.00 95.00 125 ARG A N 1
ATOM 1016 C CA . ARG A 1 125 ? 3.560 -1.234 -3.756 1.00 95.00 125 ARG A CA 1
ATOM 1017 C C . ARG A 1 125 ? 4.459 -2.051 -2.824 1.00 95.00 125 ARG A C 1
ATOM 1019 O O . ARG A 1 125 ? 5.668 -1.833 -2.793 1.00 95.00 125 ARG A O 1
ATOM 1026 N N . ASN A 1 126 ? 3.882 -2.962 -2.042 1.00 95.62 126 ASN A N 1
ATOM 1027 C CA . ASN A 1 126 ? 4.654 -3.840 -1.170 1.00 95.62 126 ASN A CA 1
ATOM 1028 C C . ASN A 1 126 ? 5.541 -4.795 -1.984 1.00 95.62 126 ASN A C 1
ATOM 1030 O O . ASN A 1 126 ? 6.720 -4.915 -1.663 1.00 95.62 126 ASN A O 1
ATOM 1034 N N . LEU A 1 127 ? 5.014 -5.376 -3.068 1.00 95.19 127 LEU A N 1
ATOM 1035 C CA . LEU A 1 127 ? 5.772 -6.232 -3.985 1.00 95.19 127 LEU A CA 1
ATOM 1036 C C . LEU A 1 127 ? 6.944 -5.483 -4.617 1.00 95.19 127 LEU A C 1
ATOM 1038 O O . LEU A 1 127 ? 8.062 -5.973 -4.552 1.00 95.19 127 LEU A O 1
ATOM 1042 N N . LEU A 1 128 ? 6.735 -4.259 -5.108 1.00 92.56 128 LEU A N 1
ATOM 1043 C CA . LEU A 1 128 ? 7.832 -3.429 -5.624 1.00 92.56 128 LEU A CA 1
ATOM 1044 C C . LEU A 1 128 ? 8.946 -3.204 -4.593 1.00 92.56 128 LEU A C 1
ATOM 1046 O O . LEU A 1 128 ? 10.118 -3.167 -4.946 1.00 92.56 128 LEU A O 1
ATOM 1050 N N . LYS A 1 129 ? 8.587 -3.046 -3.313 1.00 92.75 129 LYS A N 1
ATOM 1051 C CA . LYS A 1 129 ? 9.553 -2.782 -2.240 1.00 92.75 129 LYS A CA 1
ATOM 1052 C C . LYS A 1 129 ? 10.252 -4.044 -1.727 1.00 92.75 129 LYS A C 1
ATOM 1054 O O . LYS A 1 129 ? 11.394 -3.961 -1.291 1.00 92.75 129 LYS A O 1
ATOM 1059 N N . LYS A 1 130 ? 9.543 -5.172 -1.657 1.00 94.38 130 LYS A N 1
ATOM 1060 C CA . LYS A 1 130 ? 9.992 -6.384 -0.950 1.00 94.38 130 LYS A CA 1
ATOM 1061 C C . LYS A 1 130 ? 10.350 -7.540 -1.877 1.00 94.38 130 LYS A C 1
ATOM 1063 O O . LYS A 1 130 ? 11.144 -8.381 -1.482 1.00 94.38 130 LYS A O 1
ATOM 1068 N N . GLN A 1 131 ? 9.758 -7.595 -3.064 1.00 93.50 131 GLN A N 1
ATOM 1069 C CA . GLN A 1 131 ? 9.927 -8.665 -4.048 1.00 93.50 131 GLN A CA 1
ATOM 1070 C C . GLN A 1 131 ? 10.008 -8.077 -5.475 1.00 93.50 131 GLN A C 1
ATOM 1072 O O . GLN A 1 131 ? 9.203 -8.448 -6.334 1.00 93.50 131 GLN A O 1
ATOM 1077 N N . PRO A 1 132 ? 10.938 -7.138 -5.752 1.00 92.69 132 PRO A N 1
ATOM 1078 C CA . PRO A 1 132 ? 11.027 -6.488 -7.060 1.00 92.69 132 PRO A CA 1
ATOM 1079 C C . PRO A 1 132 ? 11.259 -7.494 -8.194 1.00 92.69 132 PRO A C 1
ATOM 1081 O O . PRO A 1 132 ? 10.635 -7.364 -9.244 1.00 92.69 132 PRO A O 1
ATOM 1084 N N . GLU A 1 133 ? 12.052 -8.547 -7.961 1.00 91.75 133 GLU A N 1
ATOM 1085 C CA . GLU A 1 133 ? 12.294 -9.608 -8.954 1.00 91.75 133 GLU A CA 1
ATOM 1086 C C . GLU A 1 133 ? 11.019 -10.290 -9.427 1.00 91.75 133 GLU A C 1
ATOM 1088 O O . GLU A 1 133 ? 10.852 -10.566 -10.612 1.00 91.75 133 GLU A O 1
ATOM 1093 N N . ARG A 1 134 ? 10.075 -10.518 -8.512 1.00 93.25 134 ARG A N 1
ATOM 1094 C CA . ARG A 1 134 ? 8.790 -11.128 -8.850 1.00 93.25 134 ARG A CA 1
ATOM 1095 C C . ARG A 1 134 ? 7.989 -10.237 -9.794 1.00 93.25 134 ARG A C 1
ATOM 1097 O O . ARG A 1 134 ? 7.384 -10.736 -10.736 1.00 93.25 134 ARG A O 1
ATOM 1104 N N . VAL A 1 135 ? 8.003 -8.924 -9.553 1.00 93.00 135 VAL A N 1
ATOM 1105 C CA . VAL A 1 135 ? 7.337 -7.952 -10.430 1.00 93.00 135 VAL A CA 1
ATOM 1106 C C . VAL A 1 135 ? 8.037 -7.890 -11.786 1.00 93.00 135 VAL A C 1
ATOM 1108 O O . VAL A 1 135 ? 7.351 -7.855 -12.801 1.00 93.00 135 VAL A O 1
ATOM 1111 N N . ARG A 1 136 ? 9.377 -7.931 -11.819 1.00 90.94 136 ARG A N 1
ATOM 1112 C CA . ARG A 1 136 ? 10.156 -7.958 -13.067 1.00 90.94 136 ARG A CA 1
ATOM 1113 C C . ARG A 1 136 ? 9.864 -9.186 -13.913 1.00 90.94 136 ARG A C 1
ATOM 1115 O O . ARG A 1 136 ? 9.579 -9.041 -15.095 1.00 90.94 136 ARG A O 1
ATOM 1122 N N . ARG A 1 137 ? 9.861 -10.373 -13.304 1.00 91.00 137 ARG A N 1
ATOM 1123 C CA . ARG A 1 137 ? 9.526 -11.625 -13.992 1.00 91.00 137 ARG A CA 1
ATOM 1124 C C . ARG A 1 137 ? 8.119 -11.575 -14.584 1.00 91.00 137 ARG A C 1
ATOM 1126 O O . ARG A 1 137 ? 7.954 -11.803 -15.775 1.00 91.00 137 ARG A O 1
ATOM 1133 N N . ALA A 1 138 ? 7.133 -11.168 -13.785 1.00 91.31 138 ALA A N 1
ATOM 1134 C CA . ALA A 1 138 ? 5.760 -11.024 -14.262 1.00 91.31 138 ALA A CA 1
ATOM 1135 C C . ALA A 1 138 ? 5.624 -9.951 -15.364 1.00 91.31 138 ALA A C 1
ATOM 1137 O O . ALA A 1 138 ? 4.777 -10.065 -16.246 1.00 91.31 138 ALA A O 1
ATOM 1138 N N . ALA A 1 139 ? 6.446 -8.896 -15.330 1.00 90.88 139 ALA A N 1
ATOM 1139 C CA . ALA A 1 139 ? 6.456 -7.859 -16.359 1.00 90.88 139 ALA A CA 1
ATOM 1140 C C . ALA A 1 139 ? 7.056 -8.375 -17.673 1.00 90.88 139 ALA A C 1
ATOM 1142 O O . ALA A 1 139 ? 6.482 -8.122 -18.730 1.00 90.88 139 ALA A O 1
ATOM 1143 N N . ALA A 1 140 ? 8.144 -9.144 -17.597 1.00 89.06 140 ALA A N 1
ATOM 1144 C CA . ALA A 1 140 ? 8.754 -9.799 -18.749 1.00 89.06 140 ALA A CA 1
ATOM 1145 C C . ALA A 1 140 ? 7.789 -10.803 -19.404 1.00 89.06 140 ALA A C 1
ATOM 1147 O O . ALA A 1 140 ? 7.610 -10.768 -20.618 1.00 89.06 140 ALA A O 1
ATOM 1148 N N . GLU A 1 141 ? 7.097 -11.625 -18.607 1.00 88.00 141 GLU A N 1
ATOM 1149 C CA . GLU A 1 141 ? 6.048 -12.541 -19.087 1.00 88.00 141 GLU A CA 1
ATOM 1150 C C . GLU A 1 141 ? 4.894 -11.797 -19.779 1.00 88.00 141 GLU A C 1
ATOM 1152 O O . GLU A 1 141 ? 4.331 -12.283 -20.757 1.00 88.00 141 GLU A O 1
ATOM 1157 N N . ALA A 1 142 ? 4.564 -10.589 -19.312 1.00 85.44 142 ALA A N 1
ATOM 1158 C CA . ALA A 1 142 ? 3.557 -9.724 -19.925 1.00 85.44 142 ALA A CA 1
ATOM 1159 C C . ALA A 1 142 ? 4.072 -8.930 -21.147 1.00 85.44 142 ALA A C 1
ATOM 1161 O O . ALA A 1 142 ? 3.341 -8.085 -21.672 1.00 85.44 142 ALA A O 1
ATOM 1162 N N . GLY A 1 143 ? 5.319 -9.154 -21.581 1.00 85.00 143 GLY A N 1
ATOM 1163 C CA . GLY A 1 143 ? 5.941 -8.451 -22.706 1.00 85.00 143 GLY A CA 1
ATOM 1164 C C . GLY A 1 143 ? 6.232 -6.973 -22.431 1.00 85.00 143 GLY A C 1
ATOM 1165 O O . GLY A 1 143 ? 6.365 -6.185 -23.365 1.00 85.00 143 GLY A O 1
ATOM 1166 N N . ILE A 1 144 ? 6.300 -6.568 -21.160 1.00 83.62 144 ILE A N 1
ATOM 1167 C CA . ILE A 1 144 ? 6.635 -5.196 -20.780 1.00 83.62 144 ILE A CA 1
ATOM 1168 C C . ILE A 1 144 ? 8.160 -5.085 -20.722 1.00 83.62 144 ILE A C 1
ATOM 1170 O O . ILE A 1 144 ? 8.776 -5.748 -19.882 1.00 83.62 144 ILE A O 1
ATOM 1174 N N . PRO A 1 145 ? 8.784 -4.242 -21.562 1.00 76.44 145 PRO A N 1
ATOM 1175 C CA . PRO A 1 145 ? 10.222 -4.037 -21.500 1.00 76.44 145 PRO A CA 1
ATOM 1176 C C . PRO A 1 145 ? 10.613 -3.445 -20.144 1.00 76.44 145 PRO A C 1
ATOM 1178 O O . PRO A 1 145 ? 9.915 -2.582 -19.600 1.00 76.44 145 PRO A O 1
ATOM 1181 N N . GLU A 1 146 ? 11.737 -3.904 -19.593 1.00 73.62 146 GLU A N 1
ATOM 1182 C CA . GLU A 1 146 ? 12.278 -3.332 -18.364 1.00 73.62 146 GLU A CA 1
ATOM 1183 C C . GLU A 1 146 ? 12.593 -1.849 -18.609 1.00 73.62 146 GLU A C 1
ATOM 1185 O O . GLU A 1 146 ? 13.349 -1.488 -19.515 1.00 73.62 146 GLU A O 1
ATOM 1190 N N . GLU A 1 147 ? 11.962 -0.963 -17.833 1.00 70.31 147 GLU A N 1
ATOM 1191 C CA . GLU A 1 147 ? 12.222 0.470 -17.935 1.00 70.31 147 GLU A CA 1
ATOM 1192 C C . GLU A 1 147 ? 13.661 0.731 -17.482 1.00 70.31 147 GLU A C 1
ATOM 1194 O O . GLU A 1 147 ? 13.973 0.695 -16.289 1.00 70.31 147 GLU A O 1
ATOM 1199 N N . LYS A 1 148 ? 14.546 1.009 -18.446 1.00 74.19 148 LYS A N 1
ATOM 1200 C CA . LYS A 1 148 ? 15.934 1.367 -18.156 1.00 74.19 148 LYS A CA 1
ATOM 1201 C C . LYS A 1 148 ? 15.964 2.584 -17.241 1.00 74.19 148 LYS A C 1
ATOM 1203 O O . LYS A 1 148 ? 15.379 3.635 -17.537 1.00 74.19 148 LYS A O 1
ATOM 1208 N N . THR A 1 149 ? 16.693 2.461 -16.139 1.00 78.75 149 THR A N 1
ATOM 1209 C CA . THR A 1 149 ? 16.944 3.586 -15.240 1.00 78.75 149 THR A CA 1
ATOM 1210 C C . THR A 1 149 ? 17.634 4.722 -15.997 1.00 78.75 149 THR A C 1
ATOM 1212 O O . THR A 1 149 ? 18.272 4.529 -17.035 1.00 78.75 149 THR A O 1
ATOM 1215 N N . PHE A 1 150 ? 17.523 5.946 -15.477 1.00 75.25 150 PHE A N 1
ATOM 1216 C CA . PHE A 1 150 ? 18.251 7.084 -16.043 1.00 75.25 150 PHE A CA 1
ATOM 1217 C C . PHE A 1 150 ? 19.758 6.805 -16.153 1.00 75.25 150 PHE A C 1
ATOM 1219 O O . PHE A 1 150 ? 20.353 7.095 -17.188 1.00 75.25 150 PHE A O 1
ATOM 1226 N N . LEU A 1 151 ? 20.343 6.189 -15.120 1.00 79.81 151 LEU A N 1
ATOM 1227 C CA . LEU A 1 151 ? 21.762 5.851 -15.094 1.00 79.81 151 LEU A CA 1
ATOM 1228 C C . LEU A 1 151 ? 22.119 4.785 -16.138 1.00 79.81 151 LEU A C 1
ATOM 1230 O O . LEU A 1 151 ? 23.087 4.977 -16.862 1.00 79.81 151 LEU A O 1
ATOM 1234 N N . GLN A 1 152 ? 21.310 3.730 -16.295 1.00 80.56 152 GLN A N 1
ATOM 1235 C CA . GLN A 1 152 ? 21.513 2.734 -17.360 1.00 80.56 152 GLN A CA 1
ATOM 1236 C C . GLN A 1 152 ? 21.463 3.372 -18.752 1.00 80.56 152 GLN A C 1
ATOM 1238 O O . GLN A 1 152 ? 22.360 3.150 -19.553 1.00 80.56 152 GLN A O 1
ATOM 1243 N N . ARG A 1 153 ? 20.483 4.247 -19.022 1.00 83.12 153 ARG A N 1
ATOM 1244 C CA . ARG A 1 153 ? 20.397 4.968 -20.310 1.00 83.12 153 ARG A CA 1
ATOM 1245 C C . ARG A 1 153 ? 21.568 5.913 -20.563 1.00 83.12 153 ARG A C 1
ATOM 1247 O O . ARG A 1 153 ? 21.809 6.302 -21.703 1.00 83.12 153 ARG A O 1
ATOM 1254 N N . ARG A 1 154 ? 22.221 6.397 -19.506 1.00 88.31 154 ARG A N 1
ATOM 1255 C CA . ARG A 1 154 ? 23.424 7.223 -19.626 1.00 88.31 154 ARG A CA 1
ATOM 1256 C C . ARG A 1 154 ? 24.647 6.351 -19.901 1.00 88.31 154 ARG A C 1
ATOM 1258 O O . ARG A 1 154 ? 25.379 6.663 -20.828 1.00 88.31 154 ARG A O 1
ATOM 1265 N N . LEU A 1 155 ? 24.810 5.265 -19.148 1.00 91.06 155 LEU A N 1
ATOM 1266 C CA . LEU A 1 155 ? 25.891 4.299 -19.335 1.00 91.06 155 LEU A CA 1
ATOM 1267 C C . LEU A 1 155 ? 25.876 3.699 -20.740 1.00 91.06 155 LEU A C 1
ATOM 1269 O O . LEU A 1 155 ? 26.916 3.654 -21.375 1.00 91.06 155 LEU A O 1
ATOM 1273 N N . GLU A 1 156 ? 24.709 3.311 -21.257 1.00 88.12 156 GLU A N 1
ATOM 1274 C CA . GLU A 1 156 ? 24.590 2.808 -22.632 1.00 88.12 156 GLU A CA 1
ATOM 1275 C C . GLU A 1 156 ? 25.082 3.827 -23.658 1.00 88.12 156 GLU A C 1
ATOM 1277 O O . GLU A 1 156 ? 25.904 3.491 -24.495 1.00 88.12 156 GLU A O 1
ATOM 1282 N N . ARG A 1 157 ? 24.686 5.099 -23.529 1.00 92.00 157 ARG A N 1
ATOM 1283 C CA . ARG A 1 157 ? 25.173 6.160 -24.422 1.00 92.00 157 ARG A CA 1
ATOM 1284 C C . ARG A 1 157 ? 26.684 6.367 -24.335 1.00 92.00 157 ARG A C 1
ATOM 1286 O O . ARG A 1 157 ? 27.314 6.655 -25.346 1.00 92.00 157 ARG A O 1
ATOM 1293 N N . GLU A 1 158 ? 27.259 6.261 -23.139 1.00 94.62 158 GLU A N 1
ATOM 1294 C CA . GLU A 1 158 ? 28.711 6.358 -22.952 1.00 94.62 158 GLU A CA 1
ATOM 1295 C C . GLU A 1 158 ? 29.436 5.148 -23.564 1.00 94.62 158 GLU A C 1
ATOM 1297 O O . GLU A 1 158 ? 30.471 5.323 -24.206 1.00 94.62 158 GLU A O 1
ATOM 1302 N N . ILE A 1 159 ? 28.871 3.944 -23.428 1.00 94.44 159 ILE A N 1
ATOM 1303 C CA . ILE A 1 159 ? 29.376 2.708 -24.039 1.00 94.44 159 ILE A CA 1
ATOM 1304 C C . ILE A 1 159 ? 29.318 2.797 -25.568 1.00 94.44 159 ILE A C 1
ATOM 1306 O O . ILE A 1 159 ? 30.326 2.549 -26.224 1.00 94.44 159 ILE A O 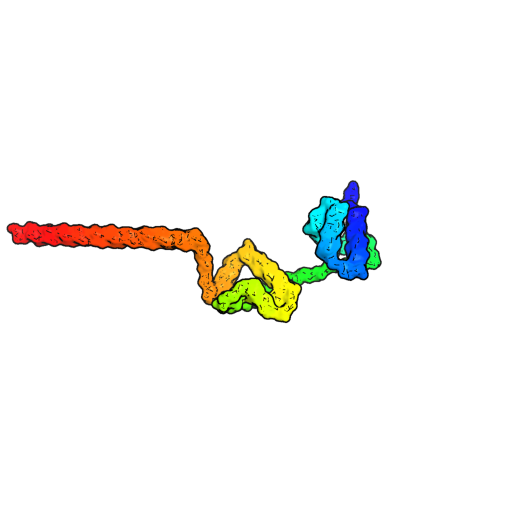1
ATOM 1310 N N . ASP A 1 160 ? 28.190 3.214 -26.138 1.00 94.38 160 ASP A N 1
ATOM 1311 C CA . ASP A 1 160 ? 28.028 3.367 -27.587 1.00 94.38 160 ASP A CA 1
ATOM 1312 C C . ASP A 1 160 ? 29.034 4.388 -28.144 1.00 94.38 160 ASP A C 1
ATOM 1314 O O . ASP A 1 160 ? 29.713 4.133 -29.136 1.00 94.38 160 ASP A O 1
ATOM 1318 N N . ALA A 1 161 ? 29.231 5.514 -27.448 1.00 95.38 161 ALA A N 1
ATOM 1319 C CA . ALA A 1 161 ? 30.222 6.520 -27.833 1.00 95.38 161 ALA A CA 1
ATOM 1320 C C . ALA A 1 161 ? 31.679 6.025 -27.729 1.00 95.38 161 ALA A C 1
ATOM 1322 O O . ALA A 1 161 ? 32.562 6.536 -28.423 1.00 95.38 161 ALA A O 1
ATOM 1323 N N . LEU A 1 162 ? 31.966 5.069 -26.840 1.00 96.00 162 LEU A N 1
ATOM 1324 C CA . LEU A 1 162 ? 33.268 4.400 -26.780 1.00 96.00 162 LEU A CA 1
ATOM 1325 C C . LEU A 1 162 ? 33.445 3.439 -27.957 1.00 96.00 162 LEU A C 1
ATOM 1327 O O . LEU A 1 162 ? 34.499 3.467 -28.588 1.00 96.00 162 LEU A O 1
ATOM 1331 N N . TYR A 1 163 ? 32.420 2.645 -28.277 1.00 91.81 163 TYR A N 1
ATOM 1332 C CA . TYR A 1 163 ? 32.450 1.729 -29.418 1.00 91.81 163 TYR A CA 1
ATOM 1333 C C . TYR A 1 163 ? 32.670 2.462 -30.741 1.00 91.81 163 TYR A C 1
ATOM 1335 O O . TYR A 1 163 ? 33.506 2.030 -31.529 1.00 91.81 163 TYR A O 1
ATOM 1343 N N . GLU A 1 164 ? 31.990 3.588 -30.961 1.00 94.06 164 GLU A N 1
ATOM 1344 C CA . GLU A 1 164 ? 32.164 4.391 -32.177 1.00 94.06 164 GLU A CA 1
ATOM 1345 C C . GLU A 1 164 ? 33.593 4.929 -32.313 1.00 94.06 164 GLU A C 1
ATOM 1347 O O . GLU A 1 164 ? 34.201 4.832 -33.378 1.00 94.06 164 GLU A O 1
ATOM 1352 N N . ARG A 1 165 ? 34.180 5.438 -31.221 1.00 94.00 165 ARG A N 1
ATOM 1353 C CA . ARG A 1 165 ? 35.576 5.905 -31.235 1.00 94.00 165 ARG A CA 1
ATOM 1354 C C . ARG A 1 165 ? 36.551 4.774 -31.531 1.00 94.00 165 ARG A C 1
ATOM 1356 O O . ARG A 1 165 ? 37.400 4.920 -32.405 1.00 94.00 165 ARG A O 1
ATOM 1363 N N . LEU A 1 166 ? 36.384 3.641 -30.854 1.00 94.38 166 LEU A N 1
ATOM 1364 C CA . LEU A 1 166 ? 37.233 2.474 -31.055 1.00 94.38 166 LEU A CA 1
ATOM 1365 C C . LEU A 1 166 ? 37.127 1.950 -32.496 1.00 94.38 166 LEU A C 1
ATOM 1367 O O . LEU A 1 166 ? 38.133 1.581 -33.091 1.00 94.38 166 LEU A O 1
ATOM 1371 N N . ALA A 1 167 ? 35.926 1.954 -33.081 1.00 93.88 167 ALA A N 1
ATOM 1372 C CA . ALA A 1 167 ? 35.711 1.546 -34.466 1.00 93.88 167 ALA A CA 1
ATOM 1373 C C . ALA A 1 167 ? 36.437 2.460 -35.468 1.00 93.88 167 ALA A C 1
ATOM 1375 O O . ALA A 1 167 ? 36.979 1.967 -36.461 1.00 93.88 167 ALA A O 1
ATOM 1376 N N . VAL A 1 168 ? 36.477 3.773 -35.208 1.00 94.25 168 VAL A N 1
ATOM 1377 C CA . VAL A 1 168 ? 37.238 4.732 -36.024 1.00 94.25 168 VAL A CA 1
ATOM 1378 C C . VAL A 1 168 ? 38.739 4.469 -35.907 1.00 94.25 168 VAL A C 1
ATOM 1380 O O . VAL A 1 168 ? 39.387 4.277 -36.935 1.00 94.25 168 VAL A O 1
ATOM 1383 N N . GLU A 1 169 ? 39.269 4.372 -34.687 1.00 93.19 169 GLU A N 1
ATOM 1384 C CA . GLU A 1 169 ? 40.694 4.106 -34.439 1.00 93.19 169 GLU A CA 1
ATOM 1385 C C . GLU A 1 169 ? 41.146 2.795 -35.107 1.00 93.19 169 GLU A C 1
ATOM 1387 O O . GLU A 1 169 ? 42.129 2.773 -35.847 1.00 93.19 169 GLU A O 1
ATOM 1392 N N . LEU A 1 170 ? 40.366 1.717 -34.963 1.00 93.62 170 LEU A N 1
ATOM 1393 C CA . LEU A 1 170 ? 40.639 0.439 -35.631 1.00 93.62 170 LEU A CA 1
ATOM 1394 C C . LEU A 1 170 ? 40.629 0.553 -37.155 1.00 93.62 170 LEU A C 1
ATOM 1396 O O . LEU A 1 170 ? 41.393 -0.138 -37.831 1.00 93.62 170 LEU A O 1
ATOM 1400 N N . LYS A 1 171 ? 39.744 1.369 -37.729 1.00 93.44 171 LYS A N 1
ATOM 1401 C CA . LYS A 1 171 ? 39.679 1.558 -39.182 1.00 93.44 171 LYS A CA 1
ATOM 1402 C C . LYS A 1 171 ? 40.917 2.291 -39.694 1.00 93.44 171 LYS A C 1
ATOM 1404 O O . LYS A 1 171 ? 41.462 1.902 -40.729 1.00 93.44 171 LYS A O 1
ATOM 1409 N N . GLU A 1 172 ? 41.356 3.320 -38.978 1.00 94.00 172 GLU A N 1
ATOM 1410 C CA . GLU A 1 172 ? 42.566 4.080 -39.297 1.00 94.00 172 GLU A CA 1
ATOM 1411 C C . GLU A 1 172 ? 43.820 3.211 -39.172 1.00 94.00 172 GLU A C 1
ATOM 1413 O O . GLU A 1 172 ? 44.643 3.171 -40.091 1.00 94.00 172 GLU A O 1
ATOM 1418 N N . GLU A 1 173 ? 43.931 2.439 -38.093 1.00 93.06 173 GLU A N 1
ATOM 1419 C CA . GLU A 1 173 ? 45.058 1.537 -37.870 1.00 93.06 173 GLU A CA 1
ATOM 1420 C C . GLU A 1 173 ? 45.114 0.422 -38.921 1.00 93.06 173 GLU A C 1
ATOM 1422 O O . GLU A 1 173 ? 46.166 0.174 -39.512 1.00 93.06 173 GLU A O 1
ATOM 1427 N N . ASN A 1 174 ? 43.970 -0.175 -39.269 1.00 94.06 174 ASN A N 1
ATOM 1428 C CA . ASN A 1 174 ? 43.899 -1.144 -40.364 1.00 94.06 174 ASN A CA 1
ATOM 1429 C C . ASN A 1 174 ? 44.328 -0.542 -41.710 1.00 94.06 174 ASN A C 1
ATOM 1431 O O . ASN A 1 174 ? 44.994 -1.215 -42.499 1.00 94.06 174 ASN A O 1
ATOM 1435 N N . ALA A 1 175 ? 43.954 0.707 -42.002 1.00 93.69 175 ALA A N 1
ATOM 1436 C CA . ALA A 1 175 ? 44.379 1.380 -43.226 1.00 93.69 175 ALA A CA 1
ATOM 1437 C C . ALA A 1 175 ? 45.898 1.614 -43.240 1.00 93.69 175 ALA A C 1
ATOM 1439 O O . ALA A 1 175 ? 46.550 1.373 -44.260 1.00 93.69 175 ALA A O 1
ATOM 1440 N N . ARG A 1 176 ? 46.471 2.015 -42.099 1.00 93.69 176 ARG A N 1
ATOM 1441 C CA . ARG A 1 176 ? 47.914 2.212 -41.936 1.00 93.69 176 ARG A CA 1
ATOM 1442 C C . ARG A 1 176 ? 48.693 0.912 -42.129 1.00 93.69 176 ARG A C 1
ATOM 1444 O O . ARG A 1 176 ? 49.627 0.889 -42.928 1.00 93.69 176 ARG A O 1
ATOM 1451 N N . LEU A 1 177 ? 48.270 -0.167 -41.469 1.00 93.81 177 LEU A N 1
ATOM 1452 C CA . LEU A 1 177 ? 48.896 -1.488 -41.588 1.00 93.81 177 LEU A CA 1
ATOM 1453 C C . LEU A 1 177 ? 48.830 -2.019 -43.023 1.00 93.81 177 LEU A C 1
ATOM 1455 O O . LEU A 1 177 ? 49.807 -2.564 -43.527 1.00 93.81 177 LEU A O 1
ATOM 1459 N N . ARG A 1 178 ? 47.706 -1.819 -43.724 1.00 92.12 178 ARG A N 1
ATOM 1460 C CA . ARG A 1 178 ? 47.589 -2.190 -45.145 1.00 92.12 178 ARG A CA 1
ATOM 1461 C C . ARG A 1 178 ? 48.586 -1.438 -46.022 1.00 92.12 178 ARG A C 1
ATOM 1463 O O . ARG A 1 178 ? 49.231 -2.061 -46.859 1.00 92.12 178 ARG A O 1
ATOM 1470 N N . ALA A 1 179 ? 48.737 -0.131 -45.814 1.00 91.25 179 ALA A N 1
ATOM 1471 C CA . ALA A 1 179 ? 49.698 0.673 -46.564 1.00 91.25 179 ALA A CA 1
ATOM 1472 C C . ALA A 1 179 ? 51.154 0.258 -46.278 1.00 91.25 179 ALA A C 1
ATOM 1474 O O . ALA A 1 179 ? 51.993 0.268 -47.177 1.00 91.25 179 ALA A O 1
ATOM 1475 N N . GLU A 1 180 ? 51.465 -0.118 -45.037 1.00 91.06 180 GLU A N 1
ATOM 1476 C CA . GLU A 1 180 ? 52.787 -0.620 -44.655 1.00 91.06 180 GLU A CA 1
ATOM 1477 C C . GLU A 1 180 ? 53.087 -1.989 -45.281 1.00 91.06 180 GLU A C 1
ATOM 1479 O O . GLU A 1 180 ? 54.152 -2.171 -45.873 1.00 91.06 180 GLU A O 1
ATOM 1484 N N . LEU A 1 181 ? 52.120 -2.911 -45.263 1.00 90.69 181 LEU A N 1
ATOM 1485 C CA . LEU A 1 181 ? 52.228 -4.205 -45.944 1.00 90.69 181 LEU A CA 1
ATOM 1486 C C . LEU A 1 181 ? 52.445 -4.053 -47.455 1.00 90.69 181 LEU A C 1
ATOM 1488 O O . LEU A 1 181 ? 53.245 -4.786 -48.034 1.00 90.69 181 LEU A O 1
ATOM 1492 N N . GLU A 1 182 ? 51.769 -3.105 -48.109 1.00 89.69 182 GLU A N 1
ATOM 1493 C CA . GLU A 1 182 ? 51.993 -2.837 -49.535 1.00 89.69 182 GLU A CA 1
ATOM 1494 C C . GLU A 1 182 ? 53.407 -2.328 -49.823 1.00 89.69 182 GLU A C 1
ATOM 1496 O O . GLU A 1 182 ? 54.014 -2.754 -50.807 1.00 89.69 182 GLU A O 1
ATOM 1501 N N . LYS A 1 183 ? 53.956 -1.460 -48.965 1.00 88.50 183 LYS A N 1
ATOM 1502 C CA . LYS A 1 183 ? 55.338 -0.978 -49.101 1.00 88.50 183 LYS A CA 1
ATOM 1503 C C . LYS A 1 183 ? 56.347 -2.111 -48.952 1.00 88.50 183 LYS A C 1
ATOM 1505 O O . LYS A 1 183 ? 57.234 -2.223 -49.792 1.00 88.50 183 LYS A O 1
ATOM 1510 N N . LEU A 1 184 ? 56.189 -2.962 -47.938 1.00 87.75 184 LEU A N 1
ATOM 1511 C CA . LEU A 1 184 ? 57.065 -4.117 -47.719 1.00 87.75 184 LEU A CA 1
ATOM 1512 C C . LEU A 1 184 ? 57.007 -5.096 -48.901 1.00 87.75 184 LEU A C 1
ATOM 1514 O O . LEU A 1 184 ? 58.043 -5.460 -49.446 1.00 87.75 184 LEU A O 1
ATOM 1518 N N . ARG A 1 185 ? 55.802 -5.420 -49.388 1.00 83.81 185 ARG A N 1
ATOM 1519 C CA . ARG A 1 185 ? 55.610 -6.306 -50.550 1.00 83.81 185 ARG A CA 1
ATOM 1520 C C . ARG A 1 185 ? 56.234 -5.762 -51.840 1.00 83.81 185 ARG A C 1
ATOM 1522 O O . ARG A 1 185 ? 56.577 -6.536 -52.731 1.00 83.81 185 ARG A O 1
ATOM 1529 N N . ASN A 1 186 ? 56.316 -4.441 -51.979 1.00 78.69 186 ASN A N 1
ATOM 1530 C CA . ASN A 1 186 ? 56.930 -3.802 -53.140 1.00 78.69 186 ASN A CA 1
ATOM 1531 C C . ASN A 1 186 ? 58.456 -3.661 -52.987 1.00 78.69 186 ASN A C 1
ATOM 1533 O O . ASN A 1 186 ? 59.145 -3.705 -53.997 1.00 78.69 186 ASN A O 1
ATOM 1537 N N . GLY A 1 187 ? 58.974 -3.539 -51.759 1.00 67.94 187 GLY A N 1
ATOM 1538 C CA . GLY A 1 187 ? 60.414 -3.508 -51.470 1.00 67.94 187 GLY A CA 1
ATOM 1539 C C . GLY A 1 187 ? 61.110 -4.872 -51.552 1.00 67.94 187 GLY A C 1
ATOM 1540 O O . GLY A 1 187 ? 62.302 -4.921 -51.806 1.00 67.94 187 GLY A O 1
ATOM 1541 N N . GLU A 1 188 ? 60.383 -5.983 -51.405 1.00 57.59 188 GLU A N 1
ATOM 1542 C CA . GLU A 1 188 ? 60.907 -7.347 -51.629 1.00 57.59 188 GLU A CA 1
ATOM 1543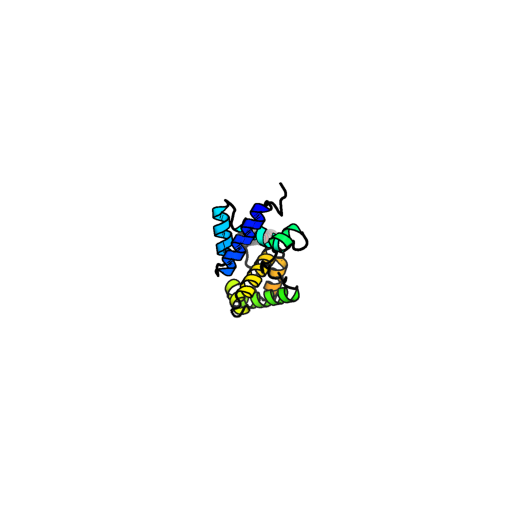 C C . GLU A 1 188 ? 61.018 -7.736 -53.122 1.00 57.59 188 GLU A C 1
ATOM 1545 O O . GLU A 1 188 ? 61.412 -8.858 -53.440 1.00 57.59 188 GLU A O 1
ATOM 1550 N N . LYS A 1 189 ? 60.627 -6.847 -54.049 1.00 52.47 189 LYS A N 1
ATOM 1551 C CA . LYS A 1 189 ? 60.628 -7.091 -55.505 1.00 52.47 189 LYS A CA 1
ATOM 1552 C C . LYS A 1 189 ? 61.787 -6.431 -56.270 1.00 52.47 189 LYS A C 1
ATOM 1554 O O . LYS A 1 189 ? 61.806 -6.547 -57.496 1.00 52.47 189 LYS A O 1
ATOM 1559 N N . GLU A 1 190 ? 62.718 -5.775 -55.581 1.00 44.38 190 GLU A N 1
ATOM 1560 C CA . GLU A 1 190 ? 64.003 -5.295 -56.129 1.00 44.38 190 GLU A CA 1
ATOM 1561 C C . GLU A 1 190 ? 65.155 -6.202 -55.683 1.00 44.38 190 GLU A C 1
ATOM 1563 O O . GLU A 1 190 ? 66.042 -6.461 -56.529 1.00 44.38 190 GLU A O 1
#

Sequence (190 aa):
MNKINGYTEEEATGLIEYIYSGKNAGKTLSYLFETYGKEHNRAKGSVRNYYYAFLKQREDDRVKRILEGKDLTAGEIRPFTEEETEEMLRKVLTEKSKGMSVRKAIRNISGGDEKLMLRMQNKYRNLLKKQPERVRRAAAEAGIPEEKTFLQRRLEREIDALYERLAVELKEENARLRAELEKLRNGEKE

Foldseek 3Di:
DDDDVNHDLVRVLVLLVQQQVCVVVVHDLLVSLPVSCVVVVHDSVVSVVSLQVLQVVCVDVSSVVSCVPGPDHDDDDDAQDPVSLLVLLLQLLLVVVVVDDSLVSLCVVCVPVPVSSVNSVVSVVVCVVPPVVVSVVSNVVSVNDDDQDPVNVVVVVVVVVVVVVVVVVVVVVVVVVVVVVVVVVVVVVD

Secondary structure (DSSP, 8-state):
--EETTEEHHHHHHHHHHHHHHHHTT--HHHHHHHHHHHTT--HHHHHHHHHHHHH-TTSHHHHHHHTT----PPP-PPPPHHHHHHHHHHHHHHHHTT--HHHHHHHHTTT-HHHHHHHHHHHHHHHHH-HHHHHHHHHHTTPPP---HHHHHHHHHHHHHHHHHHHHHHHHHHHHHHHHHHHHHHTT-

Solvent-accessible surface area (backbone atoms only — not comparable to full-atom values): 10846 Å² total; per-residue (Å²): 131,72,57,60,95,87,32,42,61,64,57,46,44,52,51,52,51,51,47,51,54,38,46,76,70,72,48,53,68,73,56,49,27,41,53,51,11,64,77,68,80,39,56,38,67,55,47,47,51,47,53,57,52,55,56,66,42,65,85,40,66,70,49,41,61,68,41,59,97,49,99,74,78,68,79,84,83,78,75,77,51,71,67,58,46,52,54,50,50,51,56,31,35,52,35,30,57,73,74,39,53,61,71,58,26,38,47,61,74,32,73,76,40,64,68,56,28,52,50,51,53,53,50,52,54,46,35,59,74,77,39,43,67,60,55,49,52,52,27,51,76,46,70,35,77,82,80,71,48,73,65,55,60,47,50,50,53,53,49,53,56,47,51,54,51,51,53,50,53,53,52,55,50,52,53,50,53,51,54,51,52,52,50,54,64,57,63,75,72,118

Mean predicted aligned error: 10.74 Å

pLDDT: mean 90.39, std 7.93, range [44.38, 97.62]

Nearest PDB structures (foldseek):
  2ezk-assembly1_A  TM=6.479E-01  e=1.197E+00  Muvirus mu
  3c1q-ass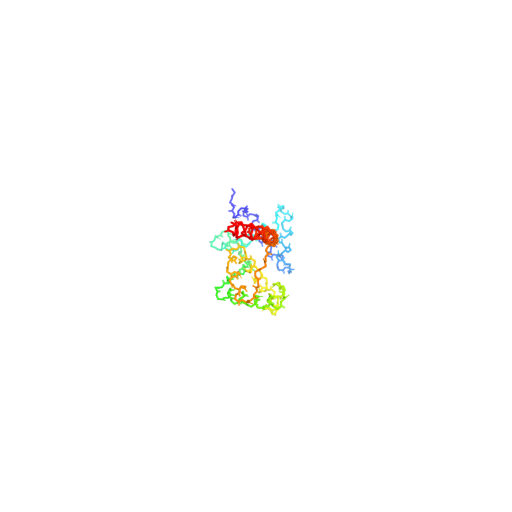embly1_A  TM=6.499E-01  e=3.900E+00  unclassified
  4wqu-assembly1_BO  TM=3.727E-01  e=3.503E+00  Thermus thermophilus HB8

Radius of gyration: 32.27 Å; Cα contacts (8 Å, |Δi|>4): 115; chains: 1; bounding box: 87×35×92 Å